Protein AF-A0A6H5JH83-F1 (afdb_monomer)

Radius of gyration: 23.16 Å; Cα contacts (8 Å, |Δi|>4): 133; chains: 1; bounding box: 78×38×64 Å

Solvent-accessible surface area (backbone atoms only — not comparable to full-atom values): 12334 Å² total; per-residue (Å²): 142,83,82,82,77,81,80,76,93,77,78,68,85,81,83,78,81,47,64,63,88,90,46,74,54,81,89,66,63,64,46,74,56,97,86,42,49,48,35,76,82,73,49,46,64,66,37,50,52,59,46,50,52,56,44,50,53,53,49,56,72,46,39,68,66,37,57,38,81,90,55,58,63,67,61,44,46,48,45,42,62,70,62,47,44,51,67,70,48,60,66,39,66,77,56,75,70,60,68,67,62,54,50,52,54,47,48,52,54,50,49,53,53,28,42,52,71,70,48,62,92,82,55,57,68,67,58,58,26,61,78,67,73,50,82,55,66,64,59,59,24,52,54,48,38,51,54,49,51,54,52,49,73,72,48,60,77,88,38,66,72,38,47,63,67,71,53,82,83,82,88,69,73,93,70,90,73,75,83,52,69,68,55,61,60,57,55,64,77,47,75,79,80,76,75,131

Sequence (196 aa):
MEVGDRGDCSSGPVEHRWKWGIEEIAVVDQYTYLGVEIAKDCSWNAHMSKKAEKRKARAGKLHPILANRHLDTRIKLTVLKGVIVPPLEYAGEVWEGNKKVVKELEAAQMKAAKTILGCSKRTSNAAVRAELGIQSLRSGRDARKLTWQYRMCGMGEERLPRIVWEAKWANKKKGRQPTEWVKVVCEEEVPRKRFR

Structure (mmCIF, N/CA/C/O backbone):
data_AF-A0A6H5JH83-F1
#
_entry.id   AF-A0A6H5JH83-F1
#
loop_
_atom_site.group_PDB
_atom_site.id
_atom_site.type_symbol
_atom_site.label_atom_id
_atom_site.label_alt_id
_atom_site.label_comp_id
_atom_site.label_asym_id
_atom_site.label_entity_id
_atom_site.label_seq_id
_atom_site.pdbx_PDB_ins_code
_atom_site.Cartn_x
_atom_site.Cartn_y
_atom_site.Cartn_z
_atom_site.occupancy
_atom_site.B_iso_or_equiv
_atom_site.auth_seq_id
_atom_site.auth_comp_id
_atom_site.auth_asym_id
_atom_site.auth_atom_id
_atom_site.pdbx_PDB_model_num
ATOM 1 N N . MET A 1 1 ? 53.754 12.356 -42.388 1.00 40.44 1 MET A N 1
ATOM 2 C CA . MET A 1 1 ? 53.619 13.479 -41.444 1.00 40.44 1 MET A CA 1
ATOM 3 C C . MET A 1 1 ? 52.372 14.219 -41.864 1.00 40.44 1 MET A C 1
ATOM 5 O O . MET A 1 1 ? 52.412 14.841 -42.906 1.00 40.44 1 MET A O 1
ATOM 9 N N . GLU A 1 2 ? 51.270 14.030 -41.149 1.00 29.38 2 GLU A N 1
ATOM 10 C CA . GLU A 1 2 ? 50.263 15.062 -40.893 1.00 29.38 2 GLU A CA 1
ATOM 11 C C . GLU A 1 2 ? 49.276 14.496 -39.875 1.00 29.38 2 GLU A C 1
ATOM 13 O O . GLU A 1 2 ? 48.958 13.307 -39.861 1.00 29.38 2 GLU A O 1
ATOM 18 N N . VAL A 1 3 ? 48.982 15.339 -38.900 1.00 35.66 3 VAL A N 1
ATOM 19 C CA . VAL A 1 3 ? 48.521 14.996 -37.562 1.00 35.66 3 VAL A CA 1
ATOM 20 C C . VAL A 1 3 ? 47.002 14.878 -37.594 1.00 35.66 3 VAL A C 1
ATOM 22 O O . VAL A 1 3 ? 46.315 15.846 -37.898 1.00 35.66 3 VAL A O 1
ATOM 25 N N . GLY A 1 4 ? 46.488 13.683 -37.292 1.00 35.78 4 GLY A N 1
ATOM 26 C CA . GLY A 1 4 ? 45.060 13.444 -37.102 1.00 35.78 4 GLY A CA 1
ATOM 27 C C . GLY A 1 4 ? 44.571 14.171 -35.854 1.00 35.78 4 GLY A C 1
ATOM 28 O O . GLY A 1 4 ? 45.024 13.890 -34.742 1.00 35.78 4 GLY A O 1
ATOM 29 N N . ASP A 1 5 ? 43.684 15.130 -36.078 1.00 33.94 5 ASP A N 1
ATOM 30 C CA . ASP A 1 5 ? 43.129 16.022 -35.074 1.00 33.94 5 ASP A CA 1
ATOM 31 C C . ASP A 1 5 ? 42.356 15.230 -34.006 1.00 33.94 5 ASP A C 1
ATOM 33 O O . ASP A 1 5 ? 41.509 14.381 -34.306 1.00 33.94 5 ASP A O 1
ATOM 37 N N . ARG A 1 6 ? 42.688 15.470 -32.733 1.00 38.88 6 ARG A N 1
ATOM 38 C CA . ARG A 1 6 ? 42.018 14.845 -31.588 1.00 38.88 6 ARG A CA 1
ATOM 39 C C . ARG A 1 6 ? 40.686 15.556 -31.389 1.00 38.88 6 ARG A C 1
ATOM 41 O O . ARG A 1 6 ? 40.631 16.578 -30.716 1.00 38.88 6 ARG A O 1
ATOM 48 N N . GLY A 1 7 ? 39.635 14.990 -31.981 1.00 38.19 7 GLY A N 1
ATOM 49 C CA . GLY A 1 7 ? 38.255 15.431 -31.807 1.00 38.19 7 GLY A CA 1
ATOM 50 C C . GLY A 1 7 ? 37.883 15.560 -30.329 1.00 38.19 7 GLY A C 1
ATOM 51 O O . GLY A 1 7 ? 37.893 14.587 -29.576 1.00 38.19 7 GLY A O 1
ATOM 52 N N . ASP A 1 8 ? 37.591 16.797 -29.953 1.00 33.06 8 ASP A N 1
ATOM 53 C CA . ASP A 1 8 ? 37.198 17.273 -28.638 1.00 33.06 8 ASP A CA 1
ATOM 54 C C . ASP A 1 8 ? 35.888 16.610 -28.159 1.00 33.06 8 ASP A C 1
ATOM 56 O O . ASP A 1 8 ? 34.867 16.612 -28.851 1.00 33.06 8 ASP A O 1
ATOM 60 N N . CYS A 1 9 ? 35.905 16.017 -26.963 1.00 37.72 9 CYS A N 1
ATOM 61 C CA . CYS A 1 9 ? 34.742 15.384 -26.334 1.00 37.72 9 CYS A CA 1
ATOM 62 C C . CYS A 1 9 ? 33.868 16.442 -25.643 1.00 37.72 9 CYS A C 1
ATOM 64 O O . CYS A 1 9 ? 33.715 16.433 -24.423 1.00 37.72 9 CYS A O 1
ATOM 66 N N . SER A 1 10 ? 33.288 17.350 -26.421 1.00 44.12 10 SER A N 1
ATOM 67 C CA . SER A 1 10 ? 32.369 18.394 -25.954 1.00 44.12 10 SER A CA 1
ATOM 68 C C . SER A 1 10 ? 30.967 18.232 -26.565 1.00 44.12 10 SER A C 1
ATOM 70 O O . SER A 1 10 ? 30.294 19.201 -26.907 1.00 44.12 10 SER A O 1
ATOM 72 N N . SER A 1 11 ? 30.474 16.991 -26.687 1.00 43.78 11 SER A N 1
ATOM 73 C CA . SER A 1 11 ? 29.078 16.746 -27.076 1.00 43.78 11 SER A CA 1
ATOM 74 C C . SER A 1 11 ? 28.143 16.928 -25.873 1.00 43.78 11 SER A C 1
ATOM 76 O O . SER A 1 11 ? 28.260 16.249 -24.853 1.00 43.78 11 SER A O 1
ATOM 78 N N . GLY A 1 12 ? 27.207 17.878 -25.988 1.00 50.16 12 GLY A N 1
ATOM 79 C CA . GLY A 1 12 ? 26.073 18.029 -25.070 1.00 50.16 12 GLY A CA 1
ATOM 80 C C . GLY A 1 12 ? 25.213 16.754 -24.986 1.00 50.16 12 GLY A C 1
ATOM 81 O O . GLY A 1 12 ? 25.460 15.794 -25.720 1.00 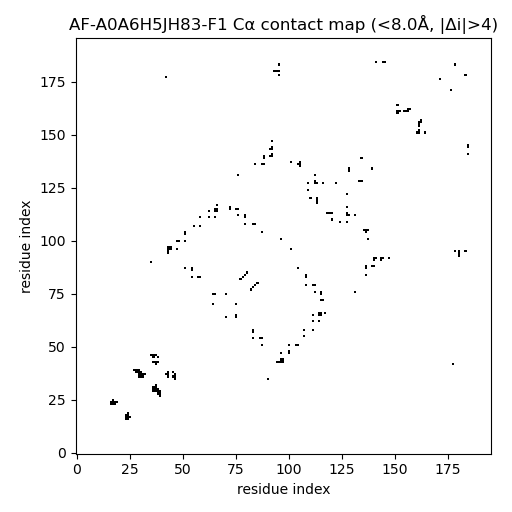50.16 12 GLY A O 1
ATOM 82 N N . PRO A 1 13 ? 24.207 16.697 -24.088 1.00 49.91 13 PRO A N 1
ATOM 83 C CA . PRO A 1 13 ? 23.390 15.499 -23.923 1.00 49.91 13 PRO A CA 1
ATOM 84 C C . PRO A 1 13 ? 22.775 15.104 -25.267 1.00 49.91 13 PRO A C 1
ATOM 86 O O . PRO A 1 13 ? 22.068 15.895 -25.885 1.00 49.91 13 PRO A O 1
ATOM 89 N N . VAL A 1 14 ? 23.078 13.889 -25.725 1.00 55.00 14 VAL A N 1
ATOM 90 C CA . VAL A 1 14 ? 22.591 13.363 -27.001 1.00 55.00 14 VAL A CA 1
ATOM 91 C C . VAL A 1 14 ? 21.060 13.343 -26.963 1.00 55.00 14 VAL A C 1
ATOM 93 O O . VAL A 1 14 ? 20.457 12.569 -26.216 1.00 55.00 14 VAL A O 1
ATOM 96 N N . GLU A 1 15 ? 20.419 14.218 -27.740 1.00 57.50 15 GLU A N 1
ATOM 97 C CA . GLU A 1 15 ? 18.966 14.222 -27.913 1.00 57.50 15 GLU A CA 1
ATOM 98 C C . GLU A 1 15 ? 18.559 13.009 -28.756 1.00 57.50 15 GLU A C 1
ATOM 100 O O . GLU A 1 15 ? 18.479 13.045 -29.985 1.00 57.50 15 GLU A O 1
ATOM 105 N N . HIS A 1 16 ? 18.330 11.882 -28.087 1.00 66.44 16 HIS A N 1
ATOM 106 C CA . HIS A 1 16 ? 17.770 10.700 -28.726 1.00 66.44 16 HIS A CA 1
ATOM 107 C C . HIS A 1 16 ? 16.288 10.945 -29.034 1.00 66.44 16 HIS A C 1
ATOM 109 O O . HIS A 1 16 ? 15.443 10.943 -28.137 1.00 66.44 16 HIS A O 1
ATOM 115 N N . ARG A 1 17 ? 15.976 11.154 -30.317 1.00 75.56 17 ARG A N 1
ATOM 116 C CA . ARG A 1 17 ? 14.599 11.197 -30.822 1.00 75.56 17 ARG A CA 1
ATOM 117 C C . ARG A 1 17 ? 14.065 9.775 -30.956 1.00 75.56 17 ARG A C 1
ATOM 119 O O . ARG A 1 17 ? 14.523 9.013 -31.806 1.00 75.56 17 ARG A O 1
ATOM 126 N N . TRP A 1 18 ? 13.111 9.422 -30.105 1.00 82.31 18 TRP A N 1
ATOM 127 C CA . TRP A 1 18 ? 12.433 8.129 -30.144 1.00 82.31 18 TRP A CA 1
ATOM 128 C C . TRP A 1 18 ? 11.308 8.175 -31.176 1.00 82.31 18 TRP A C 1
ATOM 130 O O . TRP A 1 18 ? 10.520 9.118 -31.182 1.00 82.31 18 TRP A O 1
ATOM 140 N N . LYS A 1 19 ? 11.220 7.164 -32.043 1.00 86.38 19 LYS A N 1
ATOM 141 C CA . LYS A 1 19 ? 10.149 7.040 -33.040 1.00 86.38 19 LYS A CA 1
ATOM 142 C C . LYS A 1 19 ? 9.421 5.715 -32.874 1.00 86.38 19 LYS A C 1
ATOM 144 O O . LYS A 1 19 ? 10.060 4.686 -32.660 1.00 86.38 19 LYS A O 1
ATOM 149 N N . TRP A 1 20 ? 8.098 5.742 -32.994 1.00 81.81 20 TRP A N 1
ATOM 150 C CA . TRP A 1 20 ? 7.267 4.550 -33.137 1.00 81.81 20 TRP A CA 1
ATOM 151 C C . TRP A 1 20 ? 6.697 4.537 -34.555 1.00 81.81 20 TRP A C 1
ATOM 153 O O . TRP A 1 20 ? 5.720 5.218 -34.863 1.00 81.81 20 TRP A O 1
ATOM 163 N N . GLY A 1 21 ? 7.364 3.812 -35.454 1.00 86.50 21 GLY A N 1
ATOM 164 C CA . GLY A 1 21 ? 7.083 3.905 -36.885 1.00 86.50 21 GLY A CA 1
ATOM 165 C C . GLY A 1 21 ? 7.441 5.291 -37.426 1.00 86.50 21 GLY A C 1
ATOM 166 O O . GLY A 1 21 ? 8.616 5.655 -37.467 1.00 86.50 21 GLY A O 1
ATOM 167 N N . ILE A 1 22 ? 6.427 6.050 -37.845 1.00 85.69 22 ILE A N 1
ATOM 168 C CA . ILE A 1 22 ? 6.579 7.386 -38.450 1.00 85.69 22 ILE A CA 1
ATOM 169 C C . ILE A 1 22 ? 6.435 8.498 -37.395 1.00 85.69 22 ILE A C 1
ATOM 171 O O . ILE A 1 22 ? 6.955 9.59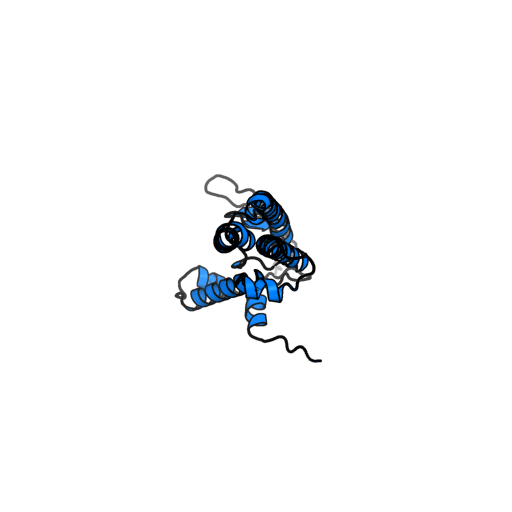7 -37.581 1.00 85.69 22 ILE A O 1
ATOM 175 N N . GLU A 1 23 ? 5.775 8.213 -36.271 1.00 84.19 23 GLU A N 1
ATOM 176 C CA . GLU A 1 23 ? 5.476 9.203 -35.237 1.00 84.19 23 GLU A CA 1
ATOM 177 C C . GLU A 1 23 ? 6.619 9.348 -34.227 1.00 84.19 23 GLU A C 1
ATOM 179 O O . GLU A 1 23 ? 7.259 8.370 -33.826 1.00 84.19 23 GLU A O 1
ATOM 184 N N . GLU A 1 24 ? 6.864 10.583 -33.791 1.00 85.19 24 GLU A N 1
ATOM 185 C CA . GLU A 1 24 ? 7.839 10.883 -32.744 1.00 85.19 24 GLU A CA 1
ATOM 186 C C . GLU A 1 24 ? 7.212 10.705 -31.357 1.00 85.19 24 GLU A C 1
ATOM 188 O O . GLU A 1 24 ? 6.136 11.223 -31.059 1.00 85.19 24 GLU A O 1
ATOM 193 N N . ILE A 1 25 ? 7.905 9.970 -30.487 1.00 87.81 25 ILE A N 1
ATOM 194 C CA . ILE A 1 25 ? 7.471 9.723 -29.114 1.00 87.81 25 ILE A CA 1
ATOM 195 C C . ILE A 1 25 ? 7.971 10.869 -28.239 1.00 87.81 25 ILE A C 1
ATOM 197 O O . ILE A 1 25 ? 9.177 11.065 -28.070 1.00 87.81 25 ILE A O 1
ATOM 201 N N . ALA A 1 26 ? 7.035 11.598 -27.635 1.00 84.56 26 ALA A N 1
ATOM 202 C CA . ALA A 1 26 ? 7.358 12.676 -26.714 1.00 84.56 26 ALA A CA 1
ATOM 203 C C . ALA A 1 26 ? 8.071 12.149 -25.457 1.00 84.56 26 ALA A C 1
ATOM 205 O O . ALA A 1 26 ? 7.581 11.253 -24.763 1.00 84.56 26 ALA A O 1
ATOM 206 N N . VAL A 1 27 ? 9.214 12.754 -25.126 1.00 84.06 27 VAL A N 1
ATOM 207 C CA . VAL A 1 27 ? 9.913 12.511 -23.859 1.00 84.06 27 VAL A CA 1
ATOM 208 C C . VAL A 1 27 ? 9.237 13.343 -22.774 1.00 84.06 27 VAL A C 1
ATOM 210 O O . VAL A 1 27 ? 9.347 14.566 -22.757 1.00 84.06 27 VAL A O 1
ATOM 213 N N . VAL A 1 28 ? 8.533 12.674 -21.864 1.00 87.50 28 VAL A N 1
ATOM 214 C CA . VAL A 1 28 ? 7.836 13.312 -20.739 1.00 87.50 28 VAL A CA 1
ATOM 215 C C . VAL A 1 28 ? 8.614 13.147 -19.436 1.00 87.50 28 VAL A C 1
ATOM 217 O O . VAL A 1 28 ? 9.255 12.124 -19.202 1.00 87.50 28 VAL A O 1
ATOM 220 N N . ASP A 1 29 ? 8.524 14.137 -18.547 1.00 85.31 29 ASP A N 1
ATOM 221 C CA . ASP A 1 29 ? 9.189 14.068 -17.238 1.00 85.31 29 ASP A CA 1
ATOM 222 C C . ASP A 1 29 ? 8.479 13.126 -16.251 1.00 85.31 29 ASP A C 1
ATOM 224 O O . ASP A 1 29 ? 9.102 12.622 -15.312 1.00 85.31 29 ASP A O 1
ATOM 228 N N . GLN A 1 30 ? 7.179 12.886 -16.447 1.00 86.19 30 GLN A N 1
ATOM 229 C CA . GLN A 1 30 ? 6.368 11.972 -15.643 1.00 86.19 30 GLN A CA 1
ATOM 230 C C . GLN A 1 30 ? 5.439 11.157 -16.539 1.00 86.19 30 GLN A C 1
ATOM 232 O O . GLN A 1 30 ? 4.712 11.710 -17.363 1.00 86.19 30 GLN A O 1
ATOM 237 N N . TYR A 1 31 ? 5.418 9.844 -16.329 1.00 88.44 31 TYR A N 1
ATOM 238 C CA . TYR A 1 31 ? 4.578 8.917 -17.078 1.00 88.44 31 TYR A CA 1
ATOM 239 C C . TYR A 1 31 ? 3.843 7.962 -16.138 1.00 88.44 31 TYR A C 1
ATOM 241 O O . TYR A 1 31 ? 4.406 7.478 -15.156 1.00 88.44 31 TYR A O 1
ATOM 249 N N . THR A 1 32 ? 2.569 7.679 -16.425 1.00 89.62 32 THR A N 1
ATOM 250 C CA . THR A 1 32 ? 1.786 6.702 -15.656 1.00 89.62 32 THR A CA 1
ATOM 251 C C . THR A 1 32 ? 1.748 5.372 -16.395 1.00 89.62 32 THR A C 1
ATOM 253 O O . THR A 1 32 ? 1.017 5.228 -17.369 1.00 89.62 32 THR A O 1
ATOM 256 N N . TYR A 1 33 ? 2.471 4.378 -15.885 1.00 88.62 33 TYR A N 1
ATOM 257 C CA . TYR A 1 33 ? 2.477 3.016 -16.407 1.00 88.62 33 TYR A CA 1
ATOM 258 C C . TYR A 1 33 ? 1.756 2.065 -15.452 1.00 88.62 33 TYR A C 1
ATOM 260 O O . TYR A 1 33 ? 2.155 1.928 -14.298 1.00 88.62 33 TYR A O 1
ATOM 268 N N . LEU A 1 34 ? 0.674 1.418 -15.902 1.00 88.38 34 LEU A N 1
ATOM 269 C CA . LEU A 1 34 ? -0.135 0.496 -15.081 1.00 88.38 34 LEU A CA 1
ATOM 270 C C . LEU A 1 34 ? -0.543 1.104 -13.723 1.00 88.38 34 LEU A C 1
ATOM 272 O O . LEU A 1 34 ? -0.561 0.456 -12.676 1.00 88.38 34 LEU A O 1
ATOM 276 N N . GLY A 1 35 ? -0.825 2.408 -13.711 1.00 84.81 35 GLY A N 1
ATOM 277 C CA . GLY A 1 35 ? -1.153 3.148 -12.496 1.00 84.81 35 GLY A CA 1
ATOM 278 C C . GLY A 1 35 ? 0.029 3.399 -11.550 1.00 84.81 35 GLY A C 1
ATOM 279 O O . GLY A 1 35 ? -0.212 3.903 -10.453 1.00 84.81 35 GLY A O 1
ATOM 280 N N . VAL A 1 36 ? 1.263 3.075 -11.930 1.00 86.12 36 VAL A N 1
ATOM 281 C CA . VAL A 1 36 ? 2.504 3.502 -11.272 1.00 86.12 36 VAL A CA 1
ATOM 282 C C . VAL A 1 36 ? 3.030 4.750 -11.967 1.00 86.12 36 VAL A C 1
ATOM 284 O O . VAL A 1 36 ? 3.026 4.824 -13.187 1.00 86.12 36 VAL A O 1
ATOM 287 N N . GLU A 1 37 ? 3.437 5.754 -11.197 1.00 87.25 37 GLU A N 1
ATOM 288 C CA . GLU A 1 37 ? 3.965 7.000 -11.756 1.00 87.25 37 GLU A CA 1
ATOM 289 C C . GLU A 1 37 ? 5.480 6.923 -11.733 1.00 87.25 37 GLU A C 1
ATOM 291 O O . GLU A 1 37 ? 6.084 6.764 -10.672 1.00 87.25 37 GLU A O 1
ATOM 296 N N . ILE A 1 38 ? 6.064 6.986 -12.919 1.00 85.38 38 ILE A N 1
ATOM 297 C CA . ILE A 1 38 ? 7.495 6.917 -13.146 1.00 85.38 38 ILE A CA 1
ATOM 298 C C . ILE A 1 38 ? 7.936 8.331 -13.494 1.00 85.38 38 ILE A C 1
ATOM 300 O O . ILE A 1 38 ? 7.458 8.918 -14.464 1.00 85.38 38 ILE A O 1
ATOM 304 N N . ALA A 1 39 ? 8.812 8.884 -12.666 1.00 85.06 39 ALA A N 1
ATOM 305 C CA . ALA A 1 39 ? 9.413 10.189 -12.885 1.00 85.06 39 ALA A CA 1
ATOM 306 C C . ALA A 1 39 ? 10.816 10.032 -13.490 1.00 85.06 39 ALA A C 1
ATOM 308 O O . ALA A 1 39 ? 11.510 9.049 -13.225 1.00 85.06 39 ALA A O 1
ATOM 309 N N . LYS A 1 40 ? 11.255 11.021 -14.273 1.00 81.94 40 LYS A N 1
ATOM 310 C CA . LYS A 1 40 ? 12.578 11.069 -14.927 1.00 81.94 40 LYS A CA 1
ATOM 311 C C . LYS A 1 40 ? 13.763 11.025 -13.955 1.00 81.94 40 LYS A C 1
ATOM 313 O O . LYS A 1 40 ? 14.873 10.633 -14.318 1.00 81.94 40 LYS A O 1
ATOM 318 N N . ASP A 1 41 ? 13.553 11.446 -12.713 1.00 76.81 41 ASP A N 1
ATOM 319 C CA . ASP A 1 41 ? 14.533 11.377 -11.628 1.00 76.81 41 ASP A CA 1
ATOM 320 C C . ASP A 1 41 ? 14.525 10.024 -10.889 1.00 76.81 41 ASP A C 1
ATOM 322 O O . ASP A 1 41 ? 15.292 9.844 -9.942 1.00 76.81 41 ASP A O 1
ATOM 326 N N . CYS A 1 42 ? 13.684 9.075 -11.320 1.00 74.06 42 CYS A N 1
ATOM 327 C CA . CYS A 1 42 ? 13.428 7.791 -10.663 1.00 74.06 42 CYS A CA 1
ATOM 328 C C . CYS A 1 42 ? 13.011 7.938 -9.186 1.00 74.06 42 CYS A C 1
ATOM 330 O O . CYS A 1 42 ? 13.208 7.028 -8.377 1.00 74.06 42 CYS A O 1
ATOM 332 N N . SER A 1 43 ? 12.439 9.088 -8.813 1.00 77.94 43 SER A N 1
ATOM 333 C CA . SER A 1 43 ? 11.954 9.350 -7.462 1.00 77.94 43 SER A CA 1
ATOM 334 C C . SER A 1 43 ? 10.543 8.810 -7.273 1.00 77.94 43 SER A C 1
ATOM 336 O O . SER A 1 43 ? 9.609 9.147 -7.999 1.00 77.94 43 SER A O 1
ATOM 338 N N . TRP A 1 44 ? 10.347 8.026 -6.215 1.00 80.31 44 TRP A N 1
ATOM 339 C CA . TRP A 1 44 ? 9.032 7.487 -5.864 1.00 80.31 44 TRP A CA 1
ATOM 340 C C . TRP A 1 44 ? 8.151 8.474 -5.084 1.00 80.31 44 TRP A C 1
ATOM 342 O O . TRP A 1 44 ? 6.986 8.182 -4.820 1.00 80.31 44 TRP A O 1
ATOM 352 N N . ASN A 1 45 ? 8.663 9.651 -4.707 1.00 79.00 45 ASN A N 1
ATOM 353 C CA . ASN A 1 45 ? 7.957 10.579 -3.815 1.00 79.00 45 ASN A CA 1
ATOM 354 C C . ASN A 1 45 ? 6.641 11.104 -4.411 1.00 79.00 45 ASN A C 1
ATOM 356 O O . ASN A 1 45 ? 5.632 11.155 -3.699 1.00 79.00 45 ASN A O 1
ATOM 360 N N . ALA A 1 46 ? 6.644 11.464 -5.699 1.00 78.88 46 ALA A N 1
ATOM 361 C CA . ALA A 1 46 ? 5.463 11.969 -6.402 1.00 78.88 46 ALA A CA 1
ATOM 362 C C . ALA A 1 46 ? 4.377 10.885 -6.474 1.00 78.88 46 ALA A C 1
ATOM 364 O O . ALA A 1 46 ? 3.262 11.081 -5.979 1.00 78.88 46 ALA A O 1
ATOM 365 N N . HIS A 1 47 ? 4.765 9.696 -6.950 1.00 83.31 47 HIS A N 1
ATOM 366 C CA . HIS A 1 47 ? 3.899 8.524 -7.009 1.00 83.31 47 HIS A CA 1
ATOM 367 C C . HIS A 1 47 ? 3.261 8.215 -5.652 1.00 83.31 47 HIS A C 1
ATOM 369 O O . HIS A 1 47 ? 2.044 8.061 -5.522 1.00 83.31 47 HIS A O 1
ATOM 375 N N . MET A 1 48 ? 4.093 8.139 -4.616 1.00 81.25 48 MET A N 1
ATOM 376 C CA . MET A 1 48 ? 3.667 7.764 -3.279 1.00 81.25 48 MET A CA 1
ATOM 377 C C . MET A 1 48 ? 2.714 8.774 -2.656 1.00 81.25 48 MET A C 1
ATOM 379 O O . MET A 1 48 ? 1.729 8.359 -2.049 1.00 81.25 48 MET A O 1
ATOM 383 N N . SER A 1 49 ? 2.985 10.071 -2.803 1.00 80.94 49 SER A N 1
ATOM 384 C CA . SER A 1 49 ? 2.142 11.130 -2.237 1.00 80.94 49 SER A CA 1
ATOM 385 C C . SER A 1 49 ? 0.749 11.090 -2.863 1.00 80.94 49 SER A C 1
ATOM 387 O O . SER A 1 49 ? -0.247 10.913 -2.159 1.00 80.94 49 SER A O 1
ATOM 389 N N . LYS A 1 50 ? 0.684 11.088 -4.200 1.00 82.75 50 LYS A N 1
ATOM 390 C CA . LYS A 1 50 ? -0.582 11.049 -4.941 1.00 82.75 50 LYS A CA 1
ATOM 391 C C . LYS A 1 50 ? -1.367 9.764 -4.688 1.00 82.75 50 LYS A C 1
ATOM 393 O O . LYS A 1 50 ? -2.596 9.774 -4.575 1.00 82.75 50 LYS A O 1
ATOM 398 N N . LYS A 1 51 ? -0.680 8.623 -4.562 1.00 81.88 51 LYS A N 1
ATOM 399 C CA . LYS A 1 51 ? -1.331 7.365 -4.180 1.00 81.88 51 LYS A CA 1
ATOM 400 C C . LYS A 1 51 ? -1.822 7.395 -2.742 1.00 81.88 51 LYS A C 1
ATOM 402 O O . LYS A 1 51 ? -2.955 6.978 -2.507 1.00 81.88 51 LYS A O 1
ATOM 407 N N . ALA A 1 52 ? -1.015 7.864 -1.793 1.00 82.44 52 ALA A N 1
ATOM 408 C CA . ALA A 1 52 ? -1.387 7.929 -0.384 1.00 82.44 52 ALA A CA 1
ATOM 409 C C . ALA A 1 52 ? -2.657 8.762 -0.181 1.00 82.44 52 ALA A C 1
ATOM 411 O O . ALA A 1 52 ? -3.551 8.320 0.535 1.00 82.44 52 ALA A O 1
ATOM 412 N N . GLU A 1 53 ? -2.789 9.898 -0.863 1.00 84.56 53 GLU A N 1
ATOM 413 C CA . GLU A 1 53 ? -3.997 10.730 -0.828 1.00 84.56 53 GLU A CA 1
ATOM 414 C C . GLU A 1 53 ? -5.228 9.988 -1.352 1.00 84.56 53 GLU A C 1
ATOM 416 O O . GLU A 1 53 ? -6.222 9.854 -0.633 1.00 84.56 53 GLU A O 1
ATOM 421 N N . LYS A 1 54 ? -5.147 9.409 -2.558 1.00 85.44 54 LYS A N 1
ATOM 422 C CA . LYS A 1 54 ? -6.252 8.630 -3.148 1.00 85.44 54 LYS A CA 1
ATOM 423 C C . LYS A 1 54 ? -6.673 7.462 -2.251 1.00 85.44 54 LYS A C 1
ATOM 425 O O . LYS A 1 54 ? -7.863 7.196 -2.071 1.00 85.44 54 LYS A O 1
ATOM 430 N N . ARG A 1 55 ? -5.699 6.766 -1.660 1.00 84.75 55 ARG A N 1
ATOM 431 C CA . ARG A 1 55 ? -5.927 5.627 -0.759 1.00 84.75 55 ARG A CA 1
ATOM 432 C C . ARG A 1 55 ? -6.556 6.070 0.565 1.00 84.75 55 ARG A C 1
ATOM 434 O O . ARG A 1 55 ? -7.514 5.442 1.010 1.00 84.75 55 ARG A O 1
ATOM 441 N N . LYS A 1 56 ? -6.080 7.169 1.164 1.00 80.31 56 LYS A N 1
ATOM 442 C CA . LYS A 1 56 ? -6.670 7.764 2.376 1.00 80.31 56 LYS A CA 1
ATOM 443 C C . LYS A 1 56 ? -8.107 8.216 2.130 1.00 80.31 56 LYS A C 1
ATOM 445 O O . LYS A 1 56 ? -8.969 7.926 2.954 1.00 80.31 56 LYS A O 1
ATOM 450 N N . ALA A 1 57 ? -8.384 8.849 0.989 1.00 86.19 57 ALA A N 1
ATOM 451 C CA . ALA A 1 57 ? -9.738 9.241 0.607 1.00 86.19 57 ALA A CA 1
A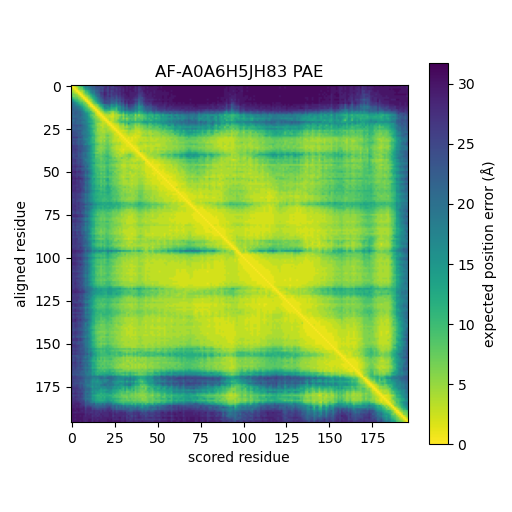TOM 452 C C . ALA A 1 57 ? -10.668 8.019 0.505 1.00 86.19 57 ALA A C 1
ATOM 454 O O . ALA A 1 57 ? -11.769 8.029 1.054 1.00 86.19 57 ALA A O 1
ATOM 455 N N . ARG A 1 58 ? -10.204 6.924 -0.116 1.00 85.25 58 ARG A N 1
ATOM 456 C CA . ARG A 1 58 ? -10.958 5.660 -0.182 1.00 85.25 58 ARG A CA 1
ATOM 457 C C . ARG A 1 58 ? -11.211 5.057 1.203 1.00 85.25 58 ARG A C 1
ATOM 459 O O . ARG A 1 58 ? -12.333 4.647 1.482 1.00 85.25 58 ARG A O 1
ATOM 466 N N . ALA A 1 59 ? -10.204 5.038 2.077 1.00 83.31 59 ALA A N 1
ATOM 467 C CA . ALA A 1 59 ? -10.362 4.570 3.455 1.00 83.31 59 ALA A CA 1
ATOM 468 C C . ALA A 1 59 ? -11.354 5.441 4.249 1.00 83.31 59 ALA A C 1
ATOM 470 O O . ALA A 1 59 ? -12.147 4.916 5.026 1.00 83.31 59 ALA A O 1
ATOM 471 N N . GLY A 1 60 ? -11.358 6.758 4.012 1.00 84.56 60 GLY A N 1
ATOM 472 C CA . GLY A 1 60 ? -12.328 7.691 4.585 1.00 84.56 60 GLY A CA 1
ATOM 473 C C . GLY A 1 60 ? -13.766 7.386 4.162 1.00 84.56 60 GLY A C 1
ATOM 474 O O . GLY A 1 60 ? -14.644 7.326 5.016 1.00 84.56 60 GLY A O 1
ATOM 475 N N . LYS A 1 61 ? -14.002 7.095 2.876 1.00 88.75 61 LYS A N 1
ATOM 476 C CA . LYS A 1 61 ? -15.333 6.706 2.367 1.00 88.75 61 LYS A CA 1
ATOM 477 C C . LYS A 1 61 ? -15.871 5.420 2.999 1.00 88.75 61 LYS A C 1
ATOM 479 O O . LYS A 1 61 ? -17.076 5.275 3.148 1.00 88.75 61 LYS A O 1
ATOM 484 N N . LEU A 1 62 ? -14.988 4.499 3.384 1.00 89.25 62 LEU A N 1
ATOM 485 C CA . LEU A 1 62 ? -15.360 3.235 4.030 1.00 89.25 62 LEU A CA 1
ATOM 486 C C . LEU A 1 62 ? -15.507 3.353 5.553 1.00 89.25 62 LEU A C 1
ATOM 488 O O . LEU A 1 62 ? -15.958 2.409 6.199 1.00 89.25 62 LEU A O 1
ATOM 492 N N . HIS A 1 63 ? -15.175 4.507 6.137 1.00 88.94 63 HIS A N 1
ATOM 493 C CA . HIS A 1 63 ? -15.276 4.731 7.576 1.00 88.94 63 HIS A CA 1
ATOM 494 C C . HIS A 1 63 ? -16.673 4.449 8.163 1.00 88.94 63 HIS A C 1
ATOM 496 O O . HIS A 1 63 ? -16.719 3.803 9.208 1.00 88.94 63 HIS A O 1
ATOM 502 N N . PRO A 1 64 ? -17.804 4.849 7.537 1.00 90.69 64 PRO A N 1
ATOM 503 C CA . PRO A 1 64 ? -19.136 4.577 8.086 1.00 90.69 64 PRO A CA 1
ATOM 504 C C . PRO A 1 64 ? -19.422 3.081 8.255 1.00 90.69 64 PRO A C 1
ATOM 506 O O . PRO A 1 64 ? -20.013 2.673 9.248 1.00 90.69 64 PRO A O 1
ATOM 509 N N . ILE A 1 65 ? -18.937 2.254 7.324 1.00 91.12 65 ILE A N 1
ATOM 510 C CA . ILE A 1 65 ? -19.091 0.794 7.372 1.00 91.12 65 ILE A CA 1
ATOM 511 C C . ILE A 1 65 ? -18.241 0.216 8.507 1.00 91.12 65 ILE A C 1
ATOM 513 O O . ILE A 1 65 ? -18.717 -0.593 9.299 1.00 91.12 65 ILE A O 1
ATOM 517 N N . LEU A 1 66 ? -16.988 0.661 8.629 1.00 90.81 66 LEU A N 1
ATOM 518 C CA . LEU A 1 66 ? -16.089 0.182 9.682 1.00 90.81 66 LEU A CA 1
ATOM 519 C C . LEU A 1 66 ? -16.546 0.597 11.086 1.00 90.81 66 LEU A C 1
ATOM 521 O O . LEU A 1 66 ? -16.364 -0.162 12.034 1.00 90.81 66 LEU A O 1
ATOM 525 N N . ALA A 1 67 ? -17.128 1.790 11.213 1.00 91.44 67 ALA A N 1
ATOM 526 C CA . ALA A 1 67 ? -17.607 2.343 12.476 1.00 91.44 67 ALA A CA 1
ATOM 527 C C . ALA A 1 67 ? -18.989 1.811 12.893 1.00 91.44 67 ALA A C 1
ATOM 529 O O . ALA A 1 67 ? -19.401 2.017 14.035 1.00 91.44 67 ALA A O 1
ATOM 530 N N . ASN A 1 68 ? -19.710 1.132 11.997 1.00 92.81 68 ASN A N 1
ATOM 531 C CA . ASN A 1 68 ? -21.045 0.624 12.283 1.00 92.81 68 ASN A CA 1
ATOM 532 C C . ASN A 1 68 ? -20.995 -0.479 13.354 1.00 92.81 68 ASN A C 1
ATOM 534 O O . ASN A 1 68 ? -20.425 -1.544 13.129 1.00 92.81 68 ASN A O 1
ATOM 538 N N . ARG A 1 69 ? -21.611 -0.248 14.518 1.00 88.00 69 ARG A N 1
ATOM 539 C CA . ARG A 1 69 ? -21.627 -1.210 15.635 1.00 88.00 69 ARG A CA 1
ATOM 540 C C . ARG A 1 69 ? -22.489 -2.447 15.374 1.00 88.00 69 ARG A C 1
ATOM 542 O O . ARG A 1 69 ? -22.237 -3.471 15.989 1.00 88.00 69 ARG A O 1
ATOM 549 N N . HIS A 1 70 ? -23.444 -2.369 14.450 1.00 91.50 70 HIS A N 1
ATOM 550 C CA . HIS A 1 70 ? -24.326 -3.485 14.098 1.00 91.50 70 HIS A CA 1
ATOM 551 C C . HIS A 1 70 ? -23.656 -4.517 13.182 1.00 91.50 70 HIS A C 1
ATOM 553 O O . HIS A 1 70 ? -24.186 -5.606 12.995 1.00 91.50 70 HIS A O 1
ATOM 559 N N . LEU A 1 71 ? -22.501 -4.184 12.596 1.00 93.00 71 LEU A N 1
ATOM 560 C CA . LEU A 1 71 ? -21.746 -5.100 11.748 1.00 93.00 71 LEU A CA 1
ATOM 561 C C . LEU A 1 71 ? -20.732 -5.899 12.563 1.00 93.00 71 LEU A C 1
ATOM 563 O O . LEU A 1 71 ? -19.948 -5.327 13.331 1.00 93.00 71 LEU A O 1
ATOM 567 N N . ASP A 1 72 ? -20.699 -7.205 12.306 1.00 93.19 72 ASP A N 1
ATOM 568 C CA . ASP A 1 72 ? -19.729 -8.104 12.916 1.00 93.19 72 ASP A CA 1
ATOM 569 C C . ASP A 1 72 ? -18.285 -7.720 12.554 1.00 93.19 72 ASP A C 1
ATOM 571 O O . ASP A 1 72 ? -17.966 -7.264 11.446 1.00 93.19 72 ASP A O 1
ATOM 575 N N . THR A 1 73 ? -17.388 -7.937 13.511 1.00 92.00 73 THR A N 1
ATOM 576 C CA . THR A 1 73 ? -15.961 -7.637 13.387 1.00 92.00 73 THR A CA 1
ATOM 577 C C . THR A 1 73 ? -15.322 -8.416 12.241 1.00 92.00 73 THR A C 1
ATOM 579 O O . THR A 1 73 ? -14.459 -7.870 11.550 1.00 92.00 73 THR A O 1
ATOM 582 N N . ARG A 1 74 ? -15.766 -9.652 11.964 1.00 92.50 74 ARG A N 1
ATOM 583 C CA . ARG A 1 74 ? -15.207 -10.467 10.873 1.00 92.50 74 ARG A CA 1
ATOM 584 C C . ARG A 1 74 ? -15.521 -9.863 9.509 1.00 92.50 74 ARG A C 1
ATOM 586 O O . ARG A 1 74 ? -14.632 -9.778 8.668 1.00 92.50 74 ARG A O 1
ATOM 593 N N . ILE A 1 75 ? -16.741 -9.359 9.310 1.00 93.75 75 ILE A N 1
ATOM 594 C CA . ILE A 1 75 ? -17.142 -8.691 8.060 1.00 93.75 75 ILE A CA 1
ATOM 595 C C . ILE A 1 75 ? -16.280 -7.447 7.836 1.00 93.75 75 ILE A C 1
ATOM 597 O O . ILE A 1 75 ? -15.710 -7.253 6.761 1.00 93.75 75 ILE A O 1
ATOM 601 N N . LYS A 1 76 ? -16.117 -6.623 8.875 1.00 94.38 76 LYS A N 1
ATOM 602 C CA . LYS A 1 76 ? -15.262 -5.431 8.813 1.00 94.38 76 LYS A CA 1
ATOM 603 C C . LYS A 1 76 ? -13.804 -5.780 8.520 1.00 94.38 76 LYS A C 1
ATOM 605 O O . LYS A 1 76 ? -13.145 -5.072 7.758 1.00 94.38 76 LYS A O 1
ATOM 610 N N . LEU A 1 77 ? -13.302 -6.870 9.101 1.00 94.06 77 LEU A N 1
ATOM 611 C CA . LEU A 1 77 ? -11.952 -7.364 8.854 1.00 94.06 77 LEU A CA 1
ATOM 612 C C . LEU A 1 77 ? -11.773 -7.810 7.398 1.00 94.06 77 LEU A C 1
ATOM 614 O O . LEU A 1 77 ? -10.754 -7.484 6.789 1.00 94.06 77 LEU A O 1
ATOM 618 N N . THR A 1 78 ? -12.768 -8.482 6.817 1.00 94.12 78 THR A N 1
ATOM 619 C CA . THR A 1 78 ? -12.776 -8.843 5.392 1.00 94.12 78 THR A CA 1
ATOM 620 C C . THR A 1 78 ? -12.745 -7.600 4.509 1.00 94.12 78 THR A C 1
ATOM 622 O O . THR A 1 78 ? -11.948 -7.534 3.577 1.00 94.12 78 THR A O 1
ATOM 625 N N . VAL A 1 79 ? -13.522 -6.562 4.836 1.00 93.62 79 VAL A N 1
ATOM 626 C CA . VAL A 1 79 ? -13.478 -5.280 4.109 1.00 93.62 79 VAL A CA 1
ATOM 627 C C . VAL A 1 79 ? -12.103 -4.617 4.239 1.00 93.62 79 VAL A C 1
ATOM 629 O O . VAL A 1 79 ? -11.548 -4.136 3.249 1.00 93.62 79 VAL A O 1
ATOM 632 N N . LEU A 1 80 ? -11.506 -4.622 5.434 1.00 92.31 80 LEU A N 1
ATOM 633 C CA . LEU A 1 80 ? -10.163 -4.086 5.649 1.00 92.31 80 LEU A CA 1
ATOM 634 C C . LEU A 1 80 ? -9.131 -4.813 4.772 1.00 92.31 80 LEU A C 1
ATOM 636 O O . LEU A 1 80 ? -8.416 -4.160 4.010 1.00 92.31 80 LEU A O 1
ATOM 640 N N . LYS A 1 81 ? -9.083 -6.149 4.847 1.00 92.81 81 LYS A N 1
ATOM 641 C CA . LYS A 1 81 ? -8.117 -6.992 4.123 1.00 92.81 81 LYS A CA 1
ATOM 642 C C . LYS A 1 81 ? -8.357 -7.017 2.608 1.00 92.81 81 LYS A C 1
ATOM 644 O O . LYS A 1 81 ? -7.391 -7.048 1.859 1.00 92.81 81 LYS A O 1
ATOM 649 N N . GLY A 1 82 ? -9.610 -6.978 2.158 1.00 91.62 82 GLY A N 1
ATOM 650 C CA . GLY A 1 82 ? -9.979 -7.109 0.744 1.00 91.62 82 GLY A CA 1
ATOM 651 C C . GLY A 1 82 ? -10.118 -5.789 -0.016 1.00 91.62 82 GLY A C 1
ATOM 652 O O . GLY A 1 82 ? -9.944 -5.760 -1.229 1.00 91.62 82 GLY A O 1
ATOM 653 N N . VAL A 1 83 ? -10.411 -4.678 0.667 1.00 91.06 83 VAL A N 1
ATOM 654 C CA . VAL A 1 83 ? -10.744 -3.407 -0.005 1.00 91.06 83 VAL A CA 1
ATOM 655 C C . VAL A 1 83 ? -9.783 -2.281 0.352 1.00 91.06 83 VAL A C 1
ATOM 657 O O . VAL A 1 83 ? -9.457 -1.468 -0.511 1.00 91.06 83 VAL A O 1
ATOM 660 N N . ILE A 1 84 ? -9.325 -2.204 1.603 1.00 90.25 84 ILE A N 1
ATOM 661 C CA . ILE A 1 84 ? -8.492 -1.085 2.077 1.00 90.25 84 ILE A CA 1
ATOM 662 C C . ILE A 1 84 ? -7.005 -1.399 1.929 1.00 90.25 84 ILE A C 1
ATOM 664 O O . ILE A 1 84 ? -6.259 -0.575 1.399 1.00 90.25 84 ILE A O 1
ATOM 668 N N . VAL A 1 85 ? -6.576 -2.579 2.378 1.00 90.62 85 VAL A N 1
ATOM 669 C CA . VAL A 1 85 ? -5.171 -3.008 2.342 1.00 90.62 85 VAL A CA 1
ATOM 670 C C . VAL A 1 85 ? -4.630 -3.147 0.909 1.00 90.62 85 VAL A C 1
ATOM 672 O O . VAL A 1 85 ? -3.581 -2.561 0.642 1.00 90.62 85 VAL A O 1
ATOM 675 N N . PRO A 1 86 ? -5.316 -3.792 -0.058 1.00 89.94 86 PRO A N 1
ATOM 676 C CA . PRO A 1 86 ? -4.720 -4.041 -1.372 1.00 89.94 86 PRO A CA 1
ATOM 677 C C . PRO A 1 86 ? -4.375 -2.757 -2.136 1.00 89.94 86 PRO A C 1
ATOM 679 O O . PRO A 1 86 ? -3.263 -2.648 -2.658 1.00 89.94 86 PRO A O 1
ATOM 682 N N . PRO A 1 87 ? -5.236 -1.715 -2.142 1.00 87.56 87 PRO A N 1
ATOM 683 C CA . PRO A 1 87 ? -4.854 -0.432 -2.696 1.00 87.56 87 PRO A CA 1
ATOM 684 C C . PRO A 1 87 ? -3.631 0.154 -2.013 1.00 87.56 87 PRO A C 1
ATOM 686 O O . PRO A 1 87 ? -2.795 0.663 -2.746 1.00 87.56 87 PRO A O 1
ATOM 689 N N . LEU A 1 88 ? -3.513 0.093 -0.675 1.00 87.12 88 LEU A N 1
ATOM 690 C CA . LEU A 1 88 ? -2.381 0.637 0.095 1.00 87.12 88 LEU A CA 1
ATOM 691 C C . LEU A 1 88 ? -1.046 -0.026 -0.259 1.00 87.12 88 LEU A C 1
ATOM 693 O O . LEU A 1 88 ? -0.022 0.655 -0.296 1.00 87.12 88 LEU A O 1
ATOM 697 N N . GLU A 1 89 ? -1.075 -1.322 -0.548 1.00 85.62 89 GLU A N 1
ATOM 698 C CA . GLU A 1 89 ? 0.112 -2.131 -0.831 1.00 85.62 89 GLU A CA 1
ATOM 699 C C . GLU A 1 89 ? 0.490 -2.175 -2.313 1.00 85.62 89 GLU A C 1
ATOM 701 O O . GLU A 1 89 ? 1.607 -2.569 -2.641 1.00 85.62 89 GLU A O 1
ATOM 706 N N . TYR A 1 90 ? -0.408 -1.751 -3.209 1.00 87.00 90 TYR A N 1
ATOM 707 C CA . TYR A 1 90 ? -0.169 -1.801 -4.650 1.00 87.00 90 TYR A CA 1
ATOM 708 C C . TYR A 1 90 ? 1.172 -1.166 -5.051 1.00 87.00 90 TYR A C 1
ATOM 710 O O . TYR A 1 90 ? 1.537 -0.084 -4.564 1.00 87.00 90 TYR A O 1
ATOM 718 N N . ALA A 1 91 ? 1.866 -1.854 -5.963 1.00 82.38 91 ALA A N 1
ATOM 719 C CA . ALA A 1 91 ? 3.212 -1.559 -6.446 1.00 82.38 91 ALA A CA 1
ATOM 720 C C . ALA A 1 91 ? 4.316 -1.577 -5.375 1.00 82.38 91 ALA A C 1
ATOM 722 O O . ALA A 1 91 ? 5.442 -1.189 -5.666 1.00 82.38 91 ALA A O 1
ATOM 723 N N . GLY A 1 92 ? 4.032 -2.036 -4.151 1.00 83.44 92 GLY A N 1
ATOM 724 C CA . GLY A 1 92 ? 5.004 -2.071 -3.054 1.00 83.44 92 GLY A CA 1
ATOM 725 C C . GLY A 1 92 ? 6.197 -3.005 -3.276 1.00 83.44 92 GLY A C 1
ATOM 726 O O . GLY A 1 92 ? 7.163 -2.942 -2.523 1.00 83.44 92 GLY A O 1
ATOM 727 N N . GLU A 1 93 ? 6.137 -3.836 -4.315 1.00 84.38 93 GLU A N 1
ATOM 728 C CA . GLU A 1 93 ? 7.262 -4.608 -4.839 1.00 84.38 93 GLU A CA 1
ATOM 729 C C . GLU A 1 93 ? 8.277 -3.729 -5.568 1.00 84.38 93 GLU A C 1
ATOM 731 O O . GLU A 1 93 ? 9.454 -4.034 -5.532 1.00 84.38 93 GLU A O 1
ATOM 736 N N . VAL A 1 94 ? 7.851 -2.647 -6.221 1.00 83.75 94 VAL A N 1
ATOM 737 C CA . VAL A 1 94 ? 8.692 -1.869 -7.146 1.00 83.75 94 VAL A CA 1
ATOM 738 C C . VAL A 1 94 ? 9.323 -0.665 -6.454 1.00 83.75 94 VAL A C 1
ATOM 740 O O . VAL A 1 94 ? 10.503 -0.379 -6.648 1.00 83.75 94 VAL A O 1
ATOM 743 N N . TRP A 1 95 ? 8.546 0.053 -5.642 1.00 81.44 95 TRP A N 1
ATOM 744 C CA . TRP A 1 95 ? 9.012 1.276 -4.995 1.00 81.44 95 TRP A CA 1
ATOM 745 C C . TRP A 1 95 ? 9.590 1.005 -3.604 1.00 81.44 95 TRP A C 1
ATOM 747 O O . TRP A 1 95 ? 9.044 0.222 -2.825 1.00 81.44 95 TRP A O 1
ATOM 757 N N . GLU A 1 96 ? 10.655 1.730 -3.253 1.00 78.31 96 GLU A N 1
ATOM 758 C CA . GLU A 1 96 ? 11.065 1.913 -1.860 1.00 78.31 96 GLU A CA 1
ATOM 759 C C . GLU A 1 96 ? 10.806 3.354 -1.450 1.00 78.31 96 GLU A C 1
ATOM 761 O O . GLU A 1 96 ? 11.197 4.309 -2.124 1.00 78.31 96 GLU A O 1
ATOM 766 N N . GLY A 1 97 ? 10.059 3.500 -0.364 1.00 70.56 97 GLY A N 1
ATOM 767 C CA . GLY A 1 97 ? 9.379 4.741 -0.080 1.00 70.56 97 GLY A CA 1
ATOM 768 C C . GLY A 1 97 ? 10.060 5.595 0.961 1.00 70.56 97 GLY A C 1
ATOM 769 O O . GLY A 1 97 ? 10.743 5.105 1.858 1.00 70.56 97 GLY A O 1
ATOM 770 N N . ASN A 1 98 ? 9.787 6.899 0.922 1.00 78.06 98 ASN A N 1
ATOM 771 C CA . ASN A 1 98 ? 10.166 7.760 2.030 1.00 78.06 98 ASN A CA 1
ATOM 772 C C . ASN A 1 98 ? 9.508 7.248 3.324 1.00 78.06 98 ASN A C 1
ATOM 774 O O . ASN A 1 98 ? 8.294 7.013 3.377 1.00 78.06 98 ASN A O 1
ATOM 778 N N . LYS A 1 99 ? 10.308 7.129 4.392 1.00 81.62 99 LYS A N 1
ATOM 779 C CA . LYS A 1 99 ? 9.869 6.709 5.732 1.00 81.62 99 LYS A CA 1
ATOM 780 C C . LYS A 1 99 ? 8.619 7.459 6.199 1.00 81.62 99 LYS A C 1
ATOM 782 O O . LYS A 1 99 ? 7.792 6.870 6.890 1.00 81.62 99 LYS A O 1
ATOM 787 N N . LYS A 1 100 ? 8.466 8.737 5.826 1.00 84.38 100 LYS A N 1
ATOM 788 C CA . LYS A 1 100 ? 7.277 9.538 6.155 1.00 84.38 100 LYS A CA 1
ATOM 789 C C . LYS A 1 100 ? 6.011 8.950 5.531 1.00 84.38 100 LYS A C 1
ATOM 791 O O . LYS A 1 100 ? 5.072 8.632 6.254 1.00 84.38 100 LYS A O 1
ATOM 796 N N . VAL A 1 101 ? 6.004 8.738 4.217 1.00 82.50 101 VAL A N 1
ATOM 797 C CA . VAL A 1 101 ? 4.811 8.244 3.519 1.00 82.50 101 VAL A CA 1
ATOM 798 C C . VAL A 1 101 ? 4.502 6.800 3.915 1.00 82.50 101 VAL A C 1
ATOM 800 O O . VAL A 1 101 ? 3.342 6.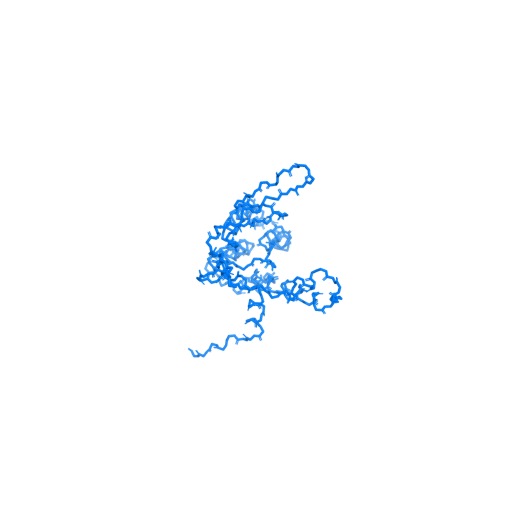459 4.127 1.00 82.50 101 VAL A O 1
ATOM 803 N N . VAL A 1 102 ? 5.526 5.967 4.128 1.00 85.06 102 VAL A N 1
ATOM 804 C CA . VAL A 1 102 ? 5.337 4.607 4.661 1.00 85.06 102 VAL A CA 1
ATOM 805 C C . VAL A 1 102 ? 4.631 4.630 6.023 1.00 85.06 102 VAL A C 1
ATOM 807 O O . VAL A 1 102 ? 3.672 3.886 6.227 1.00 85.06 102 VAL A O 1
ATOM 810 N N . LYS A 1 103 ? 5.049 5.515 6.938 1.00 88.25 103 LYS A N 1
ATOM 811 C CA . LYS A 1 103 ? 4.381 5.692 8.238 1.00 88.25 103 LYS A CA 1
ATOM 812 C C . LYS A 1 103 ? 2.938 6.171 8.090 1.00 88.25 103 LYS A C 1
ATOM 814 O O . LYS A 1 103 ? 2.079 5.736 8.850 1.00 88.25 103 LYS A O 1
ATOM 819 N N . GLU A 1 104 ? 2.655 7.043 7.128 1.00 87.81 104 GLU A N 1
ATOM 820 C CA . GLU A 1 104 ? 1.293 7.522 6.878 1.00 87.81 104 GLU A CA 1
ATOM 821 C C . GLU A 1 104 ? 0.365 6.428 6.333 1.00 87.81 104 GLU A C 1
ATOM 823 O O . GLU A 1 104 ? -0.804 6.377 6.718 1.00 87.81 104 GLU A O 1
ATOM 828 N N . LEU A 1 105 ? 0.871 5.542 5.469 1.00 88.06 105 LEU A N 1
ATOM 829 C CA . LEU A 1 105 ? 0.117 4.388 4.968 1.00 88.06 105 LEU A CA 1
ATOM 830 C C . LEU A 1 105 ? -0.196 3.400 6.102 1.00 88.06 105 LEU A C 1
ATOM 832 O O . LEU A 1 105 ? -1.344 2.984 6.257 1.00 88.06 105 LEU A O 1
ATOM 836 N N . GLU A 1 106 ? 0.795 3.093 6.943 1.00 90.44 106 GLU A N 1
ATOM 837 C CA . GLU A 1 106 ? 0.610 2.277 8.153 1.00 90.44 106 GLU A CA 1
ATOM 838 C C . GLU A 1 106 ? -0.407 2.909 9.108 1.00 90.44 106 GLU A C 1
ATOM 840 O O . GLU A 1 106 ? -1.296 2.235 9.625 1.00 90.44 106 GLU A O 1
ATOM 845 N N . ALA A 1 107 ? -0.331 4.226 9.317 1.00 90.19 107 ALA A N 1
ATOM 846 C CA . ALA A 1 107 ? -1.284 4.941 10.155 1.00 90.19 107 ALA A CA 1
ATOM 847 C C . ALA A 1 107 ? -2.716 4.853 9.605 1.00 90.19 107 ALA A C 1
ATOM 849 O O . ALA A 1 107 ? -3.656 4.745 10.392 1.00 90.19 107 ALA A O 1
ATOM 850 N N . ALA A 1 108 ? -2.902 4.855 8.281 1.00 90.19 108 ALA A N 1
ATOM 851 C CA . ALA A 1 108 ? -4.216 4.683 7.666 1.00 90.19 108 ALA A CA 1
ATOM 852 C C . ALA A 1 108 ? -4.798 3.282 7.928 1.00 90.19 108 ALA A C 1
ATOM 854 O O . ALA A 1 108 ? -5.956 3.179 8.341 1.00 90.19 108 ALA A O 1
ATOM 855 N N . GLN A 1 109 ? -3.993 2.221 7.772 1.00 92.25 109 GLN A N 1
ATOM 856 C CA . GLN A 1 109 ? -4.399 0.851 8.117 1.00 92.25 109 GLN A CA 1
ATOM 857 C C . GLN A 1 109 ? -4.742 0.743 9.609 1.00 92.25 109 GLN A C 1
ATOM 859 O O . GLN A 1 109 ? -5.806 0.240 9.968 1.00 92.25 109 GLN A O 1
ATOM 864 N N . MET A 1 110 ? -3.879 1.267 10.486 1.00 93.69 110 MET A N 1
ATOM 865 C CA . MET A 1 110 ? -4.084 1.196 11.934 1.00 93.69 110 MET A CA 1
ATOM 866 C C . MET A 1 110 ? -5.280 2.020 12.406 1.00 93.69 110 MET A C 1
ATOM 868 O O . MET A 1 110 ? -5.960 1.617 13.346 1.00 93.69 110 MET A O 1
ATOM 872 N N . LYS A 1 111 ? -5.568 3.156 11.762 1.00 92.00 111 LYS A N 1
ATOM 873 C CA . LYS A 1 111 ? -6.774 3.941 12.042 1.00 92.00 111 LYS A CA 1
ATOM 874 C C . LYS A 1 111 ? -8.023 3.116 11.744 1.00 92.00 111 LYS A C 1
ATOM 876 O O . LYS A 1 111 ? -8.889 3.027 12.604 1.00 92.00 111 LYS A O 1
ATOM 881 N N . ALA A 1 112 ? -8.079 2.473 10.578 1.00 92.00 112 ALA A N 1
ATOM 882 C CA . ALA A 1 112 ? -9.186 1.595 10.216 1.00 92.00 112 ALA A CA 1
ATOM 883 C C . ALA A 1 112 ? -9.315 0.412 11.193 1.00 92.00 112 ALA A C 1
ATOM 885 O O . ALA A 1 112 ? -10.398 0.166 11.710 1.00 92.00 112 ALA A O 1
ATOM 886 N N . ALA A 1 113 ? -8.207 -0.254 11.526 1.00 93.56 113 ALA A N 1
ATOM 887 C CA . ALA A 1 113 ? -8.173 -1.358 12.486 1.00 93.56 113 ALA A CA 1
ATOM 888 C C . ALA A 1 113 ? -8.691 -0.961 13.883 1.00 93.56 113 ALA A C 1
ATOM 890 O O . ALA A 1 113 ? -9.493 -1.674 14.482 1.00 93.56 113 ALA A O 1
ATOM 891 N N . LYS A 1 114 ? -8.293 0.212 14.390 1.00 93.69 114 LYS A N 1
ATOM 892 C CA . LYS A 1 114 ? -8.784 0.731 15.678 1.00 93.69 114 LYS A CA 1
ATOM 893 C C . LYS A 1 114 ? -10.265 1.091 15.634 1.00 93.69 114 LYS A C 1
ATOM 895 O O . LYS A 1 114 ? -10.957 0.836 16.613 1.00 93.69 114 LYS A O 1
ATOM 900 N N . THR A 1 115 ? -10.754 1.632 14.516 1.00 93.00 115 THR A N 1
ATOM 901 C CA . THR A 1 115 ? -12.189 1.890 14.317 1.00 93.00 115 THR A CA 1
ATOM 902 C C . THR A 1 115 ? -12.999 0.596 14.382 1.00 93.00 115 THR A C 1
ATOM 904 O O . THR A 1 115 ? -14.041 0.582 15.028 1.00 93.00 115 THR A O 1
ATOM 907 N N . ILE A 1 116 ? -12.504 -0.493 13.782 1.00 93.00 116 ILE A N 1
ATOM 908 C CA . ILE A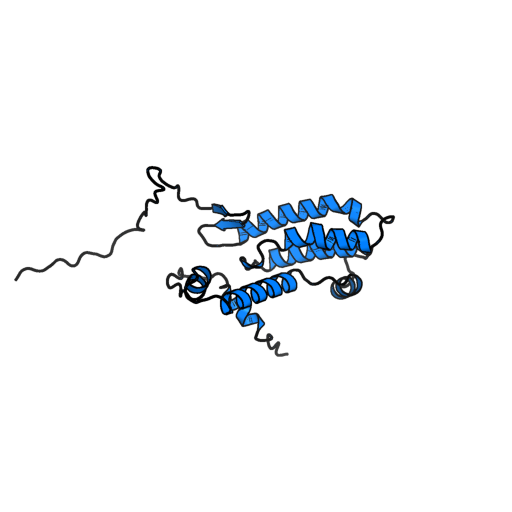 1 116 ? -13.171 -1.805 13.809 1.00 93.00 116 ILE A CA 1
ATOM 909 C C . ILE A 1 116 ? -13.344 -2.313 15.244 1.00 93.00 116 ILE A C 1
ATOM 911 O O . ILE A 1 116 ? -14.437 -2.741 15.603 1.00 93.00 116 ILE A O 1
ATOM 915 N N . LEU A 1 117 ? -12.288 -2.226 16.060 1.00 92.19 117 LEU A N 1
ATOM 916 C CA . LEU A 1 117 ? -12.313 -2.645 17.466 1.00 92.19 117 LEU A CA 1
ATOM 917 C C . LEU A 1 117 ? -12.957 -1.613 18.411 1.00 92.19 117 LEU A C 1
ATOM 919 O O . LEU A 1 117 ? -13.025 -1.852 19.612 1.00 92.19 117 LEU A O 1
ATOM 923 N N . GLY A 1 118 ? -13.353 -0.433 17.921 1.00 90.75 118 GLY A N 1
ATOM 924 C CA . GLY A 1 118 ? -13.839 0.661 18.773 1.00 90.75 118 GLY A CA 1
ATOM 925 C C . GLY A 1 118 ? -12.801 1.179 19.782 1.00 90.75 118 GLY A C 1
ATOM 926 O O . GLY A 1 118 ? -13.164 1.746 20.810 1.00 90.75 118 GLY A O 1
ATOM 927 N N . CYS A 1 119 ? -11.509 0.981 19.513 1.00 91.31 119 CYS A N 1
ATOM 928 C CA . CYS A 1 119 ? -10.420 1.290 20.438 1.00 91.31 119 CYS A CA 1
ATOM 929 C C . CYS A 1 119 ? -9.954 2.751 20.343 1.00 91.31 119 CYS A C 1
ATOM 931 O O . CYS A 1 119 ? -10.036 3.400 19.296 1.00 91.31 119 CYS A O 1
ATOM 933 N N . SER A 1 120 ? -9.357 3.256 21.427 1.00 91.19 120 SER A N 1
ATOM 934 C CA . SER A 1 120 ? -8.734 4.583 21.440 1.00 91.19 120 SER A CA 1
ATOM 935 C C . SER A 1 120 ? -7.570 4.683 20.450 1.00 91.19 120 SER A C 1
ATOM 937 O O . SER A 1 120 ? -6.816 3.736 20.219 1.00 91.19 120 SER A O 1
ATOM 939 N N . LYS A 1 121 ? -7.328 5.892 19.928 1.00 86.81 121 LYS A N 1
ATOM 940 C CA . LYS A 1 121 ? -6.154 6.192 19.089 1.00 86.81 121 LYS A CA 1
ATOM 941 C C . LYS A 1 121 ? -4.832 5.868 19.798 1.00 86.81 121 LYS A C 1
ATOM 943 O O . LYS A 1 121 ? -3.860 5.551 19.112 1.00 86.81 121 LYS A O 1
ATOM 948 N N . ARG A 1 122 ? -4.806 5.917 21.138 1.00 89.75 122 ARG A N 1
ATOM 949 C CA . ARG A 1 122 ? -3.622 5.658 21.981 1.00 89.75 122 ARG A CA 1
ATOM 950 C C . ARG A 1 122 ? -3.348 4.170 22.219 1.00 89.75 122 ARG A C 1
ATOM 952 O O . ARG A 1 122 ? -2.248 3.842 22.646 1.00 89.75 122 ARG A O 1
ATOM 959 N N . THR A 1 123 ? -4.298 3.278 21.920 1.00 92.38 123 THR A N 1
ATOM 960 C CA . THR A 1 123 ? -4.119 1.829 22.098 1.00 92.38 123 THR A CA 1
ATOM 961 C C . THR A 1 123 ? -2.903 1.339 21.313 1.00 92.38 123 THR A C 1
ATOM 963 O O . THR A 1 123 ? -2.675 1.788 20.182 1.00 92.38 123 THR A O 1
ATOM 966 N N . SER A 1 124 ? -2.128 0.425 21.902 1.00 93.75 124 SER A N 1
ATOM 967 C CA . SER A 1 124 ? -0.930 -0.137 21.273 1.00 93.75 124 SER A CA 1
ATOM 968 C C . SER A 1 124 ? -1.253 -0.733 19.904 1.00 93.75 124 SER A C 1
ATOM 970 O O . SER A 1 124 ? -2.171 -1.540 19.757 1.00 93.75 124 SER A O 1
ATOM 972 N N . ASN A 1 125 ? -0.474 -0.355 18.888 1.00 92.75 125 ASN A N 1
ATOM 973 C CA . ASN A 1 125 ? -0.646 -0.906 17.546 1.00 92.75 125 ASN A CA 1
ATOM 974 C C . ASN A 1 125 ? -0.333 -2.408 17.509 1.00 92.75 125 ASN A C 1
ATOM 976 O O . ASN A 1 125 ? -0.914 -3.110 16.694 1.00 92.75 125 ASN A O 1
ATOM 980 N N . ALA A 1 126 ? 0.568 -2.898 18.366 1.00 92.75 126 ALA A N 1
ATOM 981 C CA . ALA A 1 126 ? 0.899 -4.320 18.429 1.00 92.75 126 ALA A CA 1
ATOM 982 C C . ALA A 1 126 ? -0.297 -5.151 18.916 1.00 92.75 126 ALA A C 1
ATOM 984 O O . ALA A 1 126 ? -0.649 -6.128 18.266 1.00 92.75 126 ALA A O 1
ATOM 985 N N . ALA A 1 127 ? -0.979 -4.697 19.974 1.00 93.69 127 ALA A N 1
ATOM 986 C CA . ALA A 1 127 ? -2.176 -5.357 20.495 1.00 93.69 127 ALA A CA 1
ATOM 987 C C . ALA A 1 127 ? -3.291 -5.412 19.438 1.00 93.69 127 ALA A C 1
ATOM 989 O O . ALA A 1 127 ? -3.797 -6.478 19.127 1.00 93.69 127 ALA A O 1
ATOM 990 N N . VAL A 1 128 ? -3.592 -4.284 18.783 1.00 94.75 128 VAL A N 1
ATOM 991 C CA . VAL A 1 128 ? -4.618 -4.229 17.721 1.00 94.75 128 VAL A CA 1
ATOM 992 C C . VAL A 1 128 ? -4.301 -5.178 16.558 1.00 94.75 128 VAL A C 1
ATOM 994 O O . VAL A 1 128 ? -5.209 -5.767 15.975 1.00 94.75 128 VAL A O 1
ATOM 997 N N . ARG A 1 129 ? -3.017 -5.323 16.201 1.00 94.00 129 ARG A N 1
ATOM 998 C CA . ARG A 1 129 ? -2.593 -6.262 15.155 1.00 94.00 129 ARG A CA 1
ATOM 999 C C . ARG A 1 129 ? -2.765 -7.718 15.580 1.00 94.00 129 ARG A C 1
ATOM 1001 O O . ARG A 1 129 ? -3.198 -8.510 14.748 1.00 94.00 129 ARG A O 1
ATOM 1008 N N . ALA A 1 130 ? -2.449 -8.038 16.835 1.00 93.88 130 ALA A N 1
ATOM 1009 C CA . ALA A 1 130 ? -2.628 -9.372 17.399 1.00 93.88 130 ALA A CA 1
ATOM 1010 C C . ALA A 1 130 ? -4.113 -9.766 17.427 1.00 93.88 130 ALA A C 1
ATOM 1012 O O . ALA A 1 130 ? -4.465 -10.800 16.870 1.00 93.88 130 ALA A O 1
ATOM 1013 N N . GLU A 1 131 ? -4.983 -8.893 17.942 1.00 93.75 131 GLU A N 1
ATOM 1014 C CA . GLU A 1 131 ? -6.430 -9.144 18.028 1.00 93.75 131 GLU A CA 1
ATOM 1015 C C . GLU A 1 131 ? -7.088 -9.370 16.658 1.00 93.75 131 GLU A C 1
ATOM 1017 O O . GLU A 1 131 ? -7.923 -10.253 16.485 1.00 93.75 131 GLU A O 1
ATOM 1022 N N . LEU A 1 132 ? -6.715 -8.577 15.647 1.00 92.19 132 LEU A N 1
ATOM 1023 C CA . LEU A 1 132 ? -7.303 -8.681 14.305 1.00 92.19 132 LEU A CA 1
ATOM 1024 C C . LEU A 1 132 ? -6.570 -9.665 13.380 1.00 92.19 132 LEU A C 1
ATOM 1026 O O . LEU A 1 132 ? -6.995 -9.858 12.235 1.00 92.19 132 LEU A O 1
ATOM 1030 N N . GLY A 1 133 ? -5.441 -10.233 13.813 1.00 92.56 133 GLY A N 1
ATOM 1031 C CA . GLY A 1 133 ? -4.581 -11.063 12.968 1.00 92.56 133 GLY A CA 1
ATOM 1032 C C . GLY A 1 133 ? -4.194 -10.354 11.664 1.00 92.56 133 GLY A C 1
ATOM 1033 O O . GLY A 1 133 ? -4.405 -10.888 10.566 1.00 92.56 133 GLY A O 1
ATOM 1034 N N . ILE A 1 134 ? -3.720 -9.106 11.764 1.00 91.81 134 ILE A N 1
ATOM 1035 C CA . ILE A 1 134 ? -3.256 -8.309 10.618 1.00 91.81 134 ILE A CA 1
ATOM 1036 C C . ILE A 1 134 ? -1.751 -8.054 10.704 1.00 91.81 134 ILE A C 1
ATOM 1038 O O . ILE A 1 134 ? -1.217 -7.665 11.741 1.00 91.81 134 ILE A O 1
ATOM 1042 N N . GLN A 1 135 ? -1.066 -8.219 9.576 1.00 91.81 135 GLN A N 1
ATOM 1043 C CA . GLN A 1 135 ? 0.343 -7.858 9.443 1.00 91.81 135 GLN A CA 1
ATOM 1044 C C . GLN A 1 135 ? 0.522 -6.363 9.147 1.00 91.81 135 GLN A C 1
ATOM 1046 O O . GLN A 1 135 ? -0.417 -5.669 8.741 1.00 91.81 135 GLN A O 1
ATOM 1051 N N . SER A 1 136 ? 1.746 -5.868 9.345 1.00 91.69 136 SER A N 1
ATOM 1052 C CA . SER A 1 136 ? 2.121 -4.532 8.879 1.00 91.69 136 SER A CA 1
ATOM 1053 C C . SER A 1 136 ? 2.187 -4.497 7.348 1.00 91.69 136 SER A C 1
ATOM 1055 O O . SER A 1 136 ? 2.581 -5.481 6.719 1.00 91.69 136 SER A O 1
ATOM 1057 N N . LEU A 1 137 ? 1.842 -3.357 6.744 1.00 90.00 137 LEU A N 1
ATOM 1058 C CA . LEU A 1 137 ? 2.017 -3.131 5.304 1.00 90.00 137 LEU A CA 1
ATOM 1059 C C . LEU A 1 137 ? 3.487 -3.231 4.901 1.00 90.00 137 LEU A C 1
ATOM 1061 O O . LEU A 1 137 ? 3.786 -3.491 3.741 1.00 90.00 137 LEU A O 1
ATOM 1065 N N . ARG A 1 138 ? 4.424 -2.931 5.812 1.00 88.19 138 ARG A N 1
ATOM 1066 C CA . ARG A 1 138 ? 5.856 -3.163 5.580 1.00 88.19 138 ARG A CA 1
ATOM 1067 C C . ARG A 1 138 ? 6.134 -4.653 5.373 1.00 88.19 138 ARG A C 1
ATOM 1069 O O . ARG A 1 138 ? 6.495 -5.020 4.266 1.00 88.19 138 ARG A O 1
ATOM 1076 N N . SER A 1 139 ? 5.799 -5.492 6.350 1.00 89.06 139 SER A N 1
ATOM 1077 C CA . SER A 1 139 ? 5.975 -6.949 6.262 1.00 89.06 139 SER A CA 1
ATOM 1078 C C . SER A 1 139 ? 5.321 -7.551 5.015 1.00 89.06 139 SER A C 1
ATOM 1080 O O . SER A 1 139 ? 5.920 -8.378 4.338 1.00 89.06 139 SER A O 1
ATOM 1082 N N . GLY A 1 140 ? 4.115 -7.095 4.659 1.00 89.06 140 GLY A N 1
ATOM 1083 C CA . GLY A 1 140 ? 3.444 -7.559 3.446 1.00 89.06 140 GLY A CA 1
ATOM 1084 C C . GLY A 1 140 ? 4.153 -7.138 2.152 1.00 89.06 140 GLY A C 1
ATOM 1085 O O . GLY A 1 140 ? 4.036 -7.822 1.135 1.00 89.06 140 GLY A O 1
ATOM 1086 N N . ARG A 1 141 ? 4.841 -5.993 2.125 1.00 89.00 141 ARG A N 1
ATOM 1087 C CA . ARG A 1 141 ? 5.655 -5.571 0.970 1.00 89.00 141 ARG A CA 1
ATOM 1088 C C .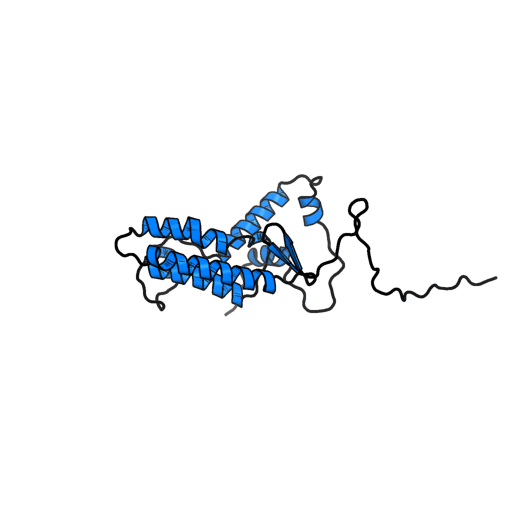 ARG A 1 141 ? 6.936 -6.383 0.888 1.00 89.00 141 ARG A C 1
ATOM 1090 O O . ARG A 1 141 ? 7.255 -6.877 -0.187 1.00 89.00 141 ARG A O 1
ATOM 1097 N N . ASP A 1 142 ? 7.590 -6.569 2.023 1.00 88.19 142 ASP A N 1
ATOM 1098 C CA . ASP A 1 142 ? 8.821 -7.341 2.157 1.00 88.19 142 ASP A CA 1
ATOM 1099 C C . ASP A 1 142 ? 8.594 -8.791 1.684 1.00 88.19 142 ASP A C 1
ATOM 1101 O O . ASP A 1 142 ? 9.281 -9.274 0.785 1.00 88.19 142 ASP A O 1
ATOM 1105 N N . ALA A 1 143 ? 7.511 -9.435 2.137 1.00 90.25 143 ALA A N 1
ATOM 1106 C CA . ALA A 1 143 ? 7.121 -10.774 1.687 1.00 90.25 143 ALA A CA 1
ATOM 1107 C C . ALA A 1 143 ? 6.904 -10.869 0.164 1.00 90.25 143 ALA A C 1
ATOM 1109 O O . ALA A 1 143 ? 7.299 -11.853 -0.466 1.00 90.25 143 ALA A O 1
ATOM 1110 N N . ARG A 1 144 ? 6.300 -9.848 -0.458 1.00 90.31 144 ARG A N 1
ATOM 1111 C CA . ARG A 1 144 ? 6.108 -9.812 -1.917 1.00 90.31 144 ARG A CA 1
ATOM 1112 C C . ARG A 1 144 ? 7.419 -9.601 -2.672 1.00 90.31 144 ARG A C 1
ATOM 1114 O O . ARG A 1 144 ? 7.624 -10.266 -3.682 1.00 90.31 144 ARG A O 1
ATOM 1121 N N . LYS A 1 145 ? 8.323 -8.754 -2.169 1.00 89.69 145 LYS A N 1
ATOM 1122 C CA . LYS A 1 145 ?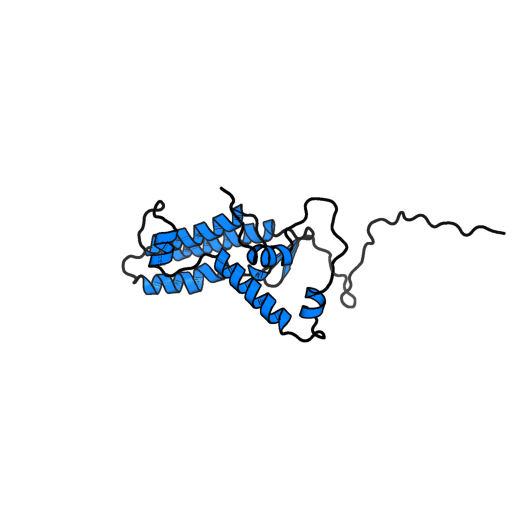 9.665 -8.579 -2.750 1.00 89.69 145 LYS A CA 1
ATOM 1123 C C . LYS A 1 145 ? 10.463 -9.881 -2.713 1.00 89.69 145 LYS A C 1
ATOM 1125 O O . LYS A 1 145 ? 11.015 -10.275 -3.735 1.00 89.69 145 LYS A O 1
ATOM 1130 N N . LEU A 1 146 ? 10.445 -10.585 -1.581 1.00 90.31 146 LEU A N 1
ATOM 1131 C CA . LEU A 1 146 ? 11.089 -11.894 -1.434 1.00 90.31 146 LEU A CA 1
ATOM 1132 C C . LEU A 1 146 ? 10.460 -12.945 -2.356 1.00 90.31 146 LEU A C 1
ATOM 1134 O O . LEU A 1 146 ? 11.165 -13.688 -3.032 1.00 90.31 146 LEU A O 1
ATOM 1138 N N . THR A 1 147 ? 9.127 -12.968 -2.458 1.00 91.56 147 THR A N 1
ATOM 1139 C CA . THR A 1 147 ? 8.421 -13.858 -3.396 1.00 91.56 147 THR A CA 1
ATOM 1140 C C . THR A 1 147 ? 8.832 -13.574 -4.842 1.00 91.56 147 THR A C 1
ATOM 1142 O O . THR A 1 147 ? 9.027 -14.499 -5.630 1.00 91.56 147 THR A O 1
ATOM 1145 N N . TRP A 1 148 ? 8.973 -12.298 -5.205 1.00 89.25 148 TRP A N 1
ATOM 1146 C CA . TRP A 1 148 ? 9.431 -11.901 -6.530 1.00 89.25 148 TRP A CA 1
ATOM 1147 C C . TRP A 1 148 ? 10.879 -12.324 -6.789 1.00 89.25 148 TRP A C 1
ATOM 1149 O O . TRP A 1 148 ? 11.157 -12.908 -7.834 1.00 89.25 148 TRP A O 1
ATOM 1159 N N . GLN A 1 149 ? 11.774 -12.124 -5.820 1.00 88.62 149 GLN A N 1
ATOM 1160 C CA . GLN A 1 149 ? 13.162 -12.584 -5.898 1.00 88.62 149 GLN A CA 1
ATOM 1161 C C . GLN A 1 149 ? 13.241 -14.099 -6.104 1.00 88.62 149 GLN A C 1
ATOM 1163 O O . GLN A 1 149 ? 13.932 -14.556 -7.010 1.00 88.62 149 GLN A O 1
ATOM 1168 N N . TYR A 1 150 ? 12.492 -14.876 -5.318 1.00 91.38 150 TYR A N 1
ATOM 1169 C CA . TYR A 1 150 ? 12.436 -16.330 -5.459 1.00 91.38 150 TYR A CA 1
ATOM 1170 C C . TYR A 1 150 ? 12.005 -16.744 -6.873 1.00 91.38 150 TYR A C 1
ATOM 1172 O O . TYR A 1 150 ? 12.628 -17.608 -7.488 1.00 91.38 150 TYR A O 1
ATOM 1180 N N . ARG A 1 151 ? 10.993 -16.069 -7.437 1.00 90.94 151 ARG A N 1
ATOM 1181 C CA . ARG A 1 151 ? 10.564 -16.296 -8.825 1.00 90.94 151 ARG A CA 1
ATOM 1182 C C . ARG A 1 151 ? 11.665 -15.970 -9.828 1.00 90.94 151 ARG A C 1
ATOM 1184 O O . ARG A 1 151 ? 11.835 -16.734 -10.766 1.00 90.94 151 ARG A O 1
ATOM 1191 N N . MET A 1 152 ? 12.411 -14.879 -9.640 1.00 89.31 152 MET A N 1
ATOM 1192 C CA . MET A 1 152 ? 13.557 -14.551 -10.500 1.00 89.31 152 MET A CA 1
ATOM 1193 C C . MET A 1 152 ? 14.660 -15.602 -10.407 1.00 89.31 152 MET A C 1
ATOM 1195 O O . MET A 1 152 ? 15.261 -15.924 -11.424 1.00 89.31 152 MET A O 1
ATOM 1199 N N . CYS A 1 153 ? 14.930 -16.157 -9.225 1.00 87.62 153 CYS A N 1
ATOM 1200 C CA . CYS A 1 153 ? 15.903 -17.238 -9.036 1.00 87.62 153 CYS A CA 1
ATOM 1201 C C . CYS A 1 153 ? 15.506 -18.552 -9.713 1.00 87.62 153 CYS A C 1
ATOM 1203 O O . CYS A 1 153 ? 16.389 -19.294 -10.122 1.00 87.62 153 CYS A O 1
ATOM 1205 N N . GLY A 1 154 ? 14.208 -18.822 -9.854 1.00 89.31 154 GLY A N 1
ATOM 1206 C CA . GLY A 1 154 ? 13.703 -20.009 -10.547 1.00 89.31 154 GLY A CA 1
ATOM 1207 C C . GLY A 1 154 ? 13.445 -19.834 -12.049 1.00 89.31 154 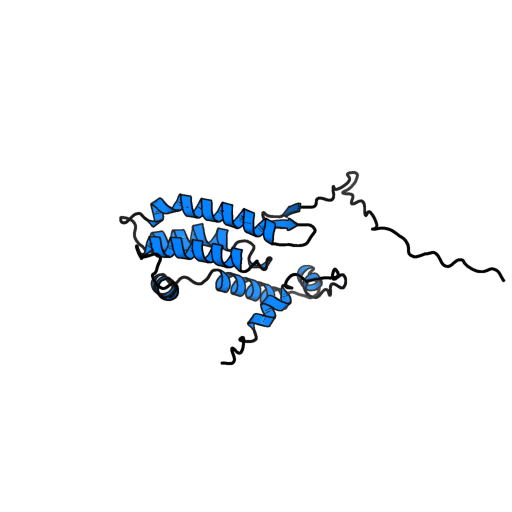GLY A C 1
ATOM 1208 O O . GLY A 1 154 ? 12.973 -20.775 -12.680 1.00 89.31 154 GLY A O 1
ATOM 1209 N N . MET A 1 155 ? 13.674 -18.649 -12.628 1.00 92.88 155 MET A N 1
ATOM 1210 C CA . MET A 1 155 ? 13.521 -18.431 -14.074 1.00 92.88 155 MET A CA 1
ATOM 1211 C C . MET A 1 155 ? 14.784 -18.842 -14.833 1.00 92.88 155 MET A C 1
ATOM 1213 O O . MET A 1 155 ? 15.888 -18.636 -14.338 1.00 92.88 155 MET A O 1
ATOM 1217 N N . GLY A 1 156 ? 14.609 -19.359 -16.054 1.00 92.38 156 GLY A N 1
ATOM 1218 C CA . GLY A 1 156 ? 15.711 -19.617 -16.979 1.00 92.38 156 GLY A CA 1
ATOM 1219 C C . GLY A 1 156 ? 16.456 -18.337 -17.374 1.00 92.38 156 GLY A C 1
ATOM 1220 O O . GLY A 1 156 ? 15.878 -17.242 -17.400 1.00 92.38 156 GLY A O 1
ATOM 1221 N N . GLU A 1 157 ? 17.750 -18.473 -17.653 1.00 89.38 157 GLU A N 1
ATOM 1222 C CA . GLU A 1 157 ? 18.659 -17.365 -17.981 1.00 89.38 157 GLU A CA 1
ATOM 1223 C C . GLU A 1 157 ? 18.288 -16.659 -19.294 1.00 89.38 157 GLU A C 1
ATOM 1225 O O . GLU A 1 157 ? 18.590 -15.484 -19.478 1.00 89.38 157 GLU A O 1
ATOM 1230 N N . GLU A 1 158 ? 17.552 -17.329 -20.182 1.00 93.06 158 GLU A N 1
ATOM 1231 C CA . GLU A 1 158 ? 17.067 -16.777 -21.447 1.00 93.06 158 GLU A CA 1
ATOM 1232 C C . GLU A 1 158 ? 15.967 -15.721 -21.269 1.00 93.06 158 GLU A C 1
ATOM 1234 O O . GLU A 1 158 ? 15.666 -14.939 -22.176 1.00 93.06 158 GLU A O 1
ATOM 1239 N N . ARG A 1 159 ? 15.319 -15.694 -20.100 1.00 92.44 159 ARG A N 1
ATOM 1240 C CA . ARG A 1 159 ? 14.171 -14.824 -19.864 1.00 92.44 159 ARG A CA 1
ATOM 1241 C C . ARG A 1 159 ? 14.603 -13.381 -19.624 1.00 92.44 159 ARG A C 1
ATOM 1243 O O . ARG A 1 159 ? 15.330 -13.089 -18.681 1.00 92.44 159 ARG A O 1
ATOM 1250 N N . LEU A 1 160 ? 14.001 -12.442 -20.363 1.00 91.19 160 LEU A N 1
ATOM 1251 C CA . LEU A 1 160 ? 14.252 -10.999 -20.202 1.00 91.19 160 LEU A CA 1
ATOM 1252 C C . LEU A 1 160 ? 14.192 -10.498 -18.743 1.00 91.19 160 LEU A C 1
ATOM 1254 O O . LEU A 1 160 ? 15.092 -9.758 -18.358 1.00 91.19 160 LEU A O 1
ATOM 1258 N N . PRO A 1 161 ? 13.213 -10.885 -17.893 1.00 89.62 161 PRO A N 1
ATOM 1259 C CA . PRO A 1 161 ? 13.220 -10.477 -16.488 1.00 89.62 161 PRO A CA 1
ATOM 1260 C C . PRO A 1 161 ? 14.476 -10.908 -15.722 1.00 89.62 161 PRO A C 1
ATOM 1262 O O . PRO A 1 161 ? 14.972 -10.128 -14.915 1.00 89.62 161 PRO A O 1
ATOM 1265 N N . ARG A 1 162 ? 15.006 -12.110 -15.995 1.00 89.62 162 ARG A N 1
ATOM 1266 C CA . ARG A 1 162 ? 16.229 -12.628 -15.369 1.00 89.62 162 ARG A CA 1
ATOM 1267 C C . ARG A 1 162 ? 17.451 -11.841 -15.833 1.00 89.62 162 ARG A C 1
ATOM 1269 O O . ARG A 1 162 ? 18.212 -11.359 -15.001 1.00 89.62 162 ARG A O 1
ATOM 1276 N N . ILE A 1 163 ? 17.559 -11.619 -17.140 1.00 89.75 163 ILE A N 1
ATOM 1277 C CA . ILE A 1 163 ? 18.641 -10.837 -17.750 1.00 89.75 163 ILE A CA 1
ATOM 1278 C C . ILE A 1 163 ? 18.661 -9.409 -17.188 1.00 89.75 163 ILE A C 1
ATOM 1280 O O . ILE A 1 163 ? 19.700 -8.909 -16.765 1.00 89.75 163 ILE A O 1
ATOM 1284 N N . VAL A 1 164 ? 17.500 -8.746 -17.137 1.00 88.31 164 VAL A N 1
ATOM 1285 C CA . VAL A 1 164 ? 17.371 -7.380 -16.600 1.00 88.31 164 VAL A CA 1
ATOM 1286 C C . VAL A 1 164 ? 17.688 -7.331 -15.104 1.00 88.31 164 VAL A C 1
ATOM 1288 O O . VAL A 1 164 ? 18.275 -6.357 -14.635 1.00 88.31 164 VAL A O 1
ATOM 1291 N N . TRP A 1 165 ? 17.307 -8.368 -14.357 1.00 84.06 165 TRP A N 1
ATOM 1292 C CA . TRP A 1 165 ? 17.594 -8.498 -12.931 1.00 84.06 165 TRP A CA 1
ATOM 1293 C C . TRP A 1 165 ? 19.098 -8.630 -12.642 1.00 84.06 165 TRP A C 1
ATOM 1295 O O . TRP A 1 165 ? 19.601 -8.003 -11.711 1.00 84.06 165 TRP A O 1
ATOM 1305 N N . GLU A 1 166 ? 19.823 -9.402 -13.452 1.00 85.12 166 GLU A N 1
ATOM 1306 C CA . GLU A 1 166 ? 21.274 -9.602 -13.321 1.00 85.12 166 GLU A CA 1
ATOM 1307 C C . GLU A 1 166 ? 22.108 -8.456 -13.913 1.00 85.12 166 GLU A C 1
ATOM 1309 O O . GLU A 1 166 ? 23.298 -8.317 -13.604 1.00 85.12 166 GLU A O 1
ATOM 1314 N N . ALA A 1 167 ? 21.497 -7.612 -14.747 1.00 85.12 167 ALA A N 1
ATOM 1315 C CA . ALA A 1 167 ? 22.176 -6.506 -15.399 1.00 85.12 167 ALA A CA 1
ATOM 1316 C C . ALA A 1 167 ? 22.788 -5.526 -14.381 1.00 85.12 167 ALA A C 1
ATOM 1318 O O . ALA A 1 167 ? 22.129 -5.012 -13.472 1.00 85.12 167 ALA A O 1
ATOM 1319 N N . LYS A 1 168 ? 24.073 -5.205 -14.571 1.00 79.12 168 LYS A N 1
ATOM 1320 C CA . LYS A 1 168 ? 24.786 -4.194 -13.780 1.00 79.12 168 LYS A CA 1
ATOM 1321 C C . LYS A 1 168 ? 24.651 -2.827 -14.443 1.00 79.12 168 LYS A C 1
ATOM 1323 O O . LYS A 1 168 ? 25.159 -2.596 -15.535 1.00 79.12 168 LYS A O 1
ATOM 1328 N N . TRP A 1 169 ? 24.009 -1.894 -13.749 1.00 73.75 169 TRP A N 1
ATOM 1329 C CA . TRP A 1 169 ? 23.769 -0.541 -14.248 1.00 73.75 169 TRP A CA 1
ATOM 1330 C C . TRP A 1 169 ? 24.915 0.393 -13.823 1.00 73.75 169 TRP A C 1
ATOM 1332 O O . TRP A 1 169 ? 25.075 0.693 -12.638 1.00 73.75 169 TRP A O 1
ATOM 1342 N N . ALA A 1 170 ? 25.730 0.839 -14.786 1.00 63.72 170 ALA A N 1
ATOM 1343 C CA . ALA A 1 170 ? 26.942 1.636 -14.539 1.00 63.72 170 ALA A CA 1
ATOM 1344 C C . ALA A 1 170 ? 26.680 3.146 -14.354 1.00 63.72 170 ALA A C 1
ATOM 1346 O O . ALA A 1 170 ? 27.434 3.831 -13.663 1.00 63.72 170 ALA A O 1
ATOM 1347 N N . ASN A 1 171 ? 25.588 3.671 -14.919 1.00 61.25 171 ASN A N 1
ATOM 1348 C CA . ASN A 1 171 ? 25.296 5.108 -14.950 1.00 61.25 171 ASN A CA 1
ATOM 1349 C C . ASN A 1 171 ? 24.640 5.600 -13.650 1.00 61.25 171 ASN A C 1
ATOM 1351 O O . ASN A 1 171 ? 23.458 5.946 -13.614 1.00 61.25 171 ASN A O 1
ATOM 1355 N N . LYS A 1 172 ? 25.412 5.638 -12.560 1.00 62.34 172 LYS A N 1
ATOM 1356 C CA . LYS A 1 172 ? 24.973 6.249 -11.297 1.00 62.34 172 LYS A CA 1
ATOM 1357 C C . LYS A 1 172 ? 25.204 7.760 -11.358 1.00 62.34 172 LYS A C 1
ATOM 1359 O O . LYS A 1 172 ? 26.339 8.214 -11.476 1.00 62.34 172 LYS A O 1
ATOM 1364 N N . LYS A 1 173 ? 24.130 8.558 -11.280 1.00 63.19 173 LYS A N 1
ATOM 1365 C CA . LYS A 1 173 ? 24.226 10.032 -11.224 1.00 63.19 173 LYS A CA 1
ATOM 1366 C C . LYS A 1 173 ? 25.076 10.458 -10.020 1.00 63.19 173 LYS A C 1
ATOM 1368 O O . LYS A 1 173 ? 24.976 9.851 -8.962 1.00 63.19 173 LYS A O 1
ATOM 1373 N N . LYS A 1 174 ? 25.876 11.521 -10.129 1.00 61.53 174 LYS A N 1
ATOM 1374 C CA . LYS A 1 174 ? 26.667 12.051 -9.001 1.00 61.53 174 LYS A CA 1
ATOM 1375 C C . LYS A 1 174 ? 25.726 12.600 -7.910 1.00 61.53 174 LYS A C 1
ATOM 1377 O O . LYS A 1 174 ? 24.902 13.459 -8.203 1.00 61.53 174 LYS A O 1
ATOM 1382 N N . GLY A 1 175 ? 25.823 12.103 -6.669 1.00 69.00 175 GLY A N 1
ATOM 1383 C CA . GLY A 1 175 ? 25.001 12.555 -5.529 1.00 69.00 175 GLY A CA 1
ATOM 1384 C C . GLY A 1 175 ? 24.406 11.426 -4.674 1.00 69.00 175 GLY A C 1
ATOM 1385 O O . GLY A 1 175 ? 24.830 10.271 -4.756 1.00 69.00 175 GLY A O 1
ATOM 1386 N N . ARG A 1 176 ? 23.415 11.758 -3.830 1.00 65.81 176 ARG A N 1
ATOM 1387 C CA . ARG A 1 176 ? 22.704 10.785 -2.981 1.00 65.81 176 ARG A CA 1
ATOM 1388 C C . ARG A 1 176 ? 21.900 9.822 -3.854 1.00 65.81 176 ARG A C 1
ATOM 1390 O O . ARG A 1 176 ? 20.915 10.224 -4.466 1.00 65.81 176 ARG A O 1
ATOM 1397 N N . GLN A 1 177 ? 22.296 8.552 -3.860 1.00 65.50 177 GLN A N 1
ATOM 1398 C CA . GLN A 1 177 ? 21.578 7.527 -4.611 1.00 65.50 177 GLN A CA 1
ATOM 1399 C C . GLN A 1 177 ? 20.244 7.186 -3.932 1.00 65.50 177 GLN A C 1
ATOM 1401 O O . GLN A 1 177 ? 20.201 7.065 -2.699 1.00 65.50 177 GLN A O 1
ATOM 1406 N N . PRO A 1 178 ? 19.166 6.991 -4.708 1.00 66.12 178 PRO A N 1
ATOM 1407 C CA . PRO A 1 178 ? 17.988 6.281 -4.236 1.00 66.12 178 PRO A CA 1
ATOM 1408 C C . PRO A 1 178 ? 18.378 4.891 -3.722 1.00 66.12 178 PRO A C 1
ATOM 1410 O O . PRO A 1 178 ? 19.345 4.290 -4.196 1.00 66.12 178 PRO A O 1
ATOM 1413 N N . THR A 1 179 ? 17.639 4.376 -2.741 1.00 71.50 179 THR A N 1
ATOM 1414 C CA . THR A 1 179 ? 17.882 3.024 -2.235 1.00 71.50 179 THR A CA 1
ATOM 1415 C C . THR A 1 179 ? 17.648 2.018 -3.359 1.00 71.50 179 THR A C 1
ATOM 1417 O O . THR A 1 179 ? 16.554 1.946 -3.915 1.00 71.50 179 THR A O 1
ATOM 1420 N N . GLU A 1 180 ? 18.685 1.256 -3.697 1.00 73.75 180 GLU A N 1
ATOM 1421 C CA . GLU A 1 180 ? 18.593 0.186 -4.689 1.00 73.75 180 GLU A CA 1
ATOM 1422 C C . GLU A 1 180 ? 17.694 -0.930 -4.155 1.00 73.75 180 GLU A C 1
ATOM 1424 O O . GLU A 1 180 ? 17.791 -1.304 -2.986 1.00 73.75 180 GLU A O 1
ATOM 1429 N N . TRP A 1 181 ? 16.860 -1.499 -5.023 1.00 78.00 181 TRP A N 1
ATOM 1430 C CA . TRP A 1 181 ? 15.953 -2.587 -4.657 1.00 78.00 181 TRP A CA 1
ATOM 1431 C C . TRP A 1 181 ? 16.690 -3.765 -4.008 1.00 78.00 181 TRP A C 1
ATOM 1433 O O . TRP A 1 181 ? 16.290 -4.232 -2.945 1.00 78.00 181 TRP A O 1
ATOM 1443 N N . VAL A 1 182 ? 17.821 -4.171 -4.601 1.00 75.94 182 VAL A N 1
ATOM 1444 C CA . VAL A 1 182 ? 18.681 -5.261 -4.109 1.00 75.94 182 VAL A CA 1
ATOM 1445 C C . VAL A 1 182 ? 19.134 -5.000 -2.676 1.00 75.94 182 VAL A C 1
ATOM 1447 O O . VAL A 1 182 ? 19.082 -5.893 -1.842 1.00 75.94 182 VAL A O 1
ATOM 1450 N N . LYS A 1 183 ? 19.510 -3.756 -2.352 1.00 76.62 183 LYS A N 1
ATOM 1451 C CA . LYS A 1 183 ? 19.926 -3.395 -0.992 1.00 76.62 183 LYS A CA 1
ATOM 1452 C C . LYS A 1 183 ? 18.783 -3.522 0.002 1.00 76.62 183 LYS A C 1
ATOM 1454 O O . LYS A 1 183 ? 19.032 -3.959 1.111 1.00 76.62 183 LYS A O 1
ATOM 1459 N N . VAL A 1 184 ? 17.550 -3.185 -0.380 1.00 76.69 184 VAL A N 1
ATOM 1460 C CA . VAL A 1 184 ? 16.396 -3.335 0.522 1.00 76.69 184 VAL A CA 1
ATOM 1461 C C . VAL A 1 184 ? 16.167 -4.797 0.884 1.00 76.69 184 VAL A C 1
ATOM 1463 O O . VAL A 1 184 ? 15.902 -5.095 2.041 1.00 76.69 184 VAL A O 1
ATOM 1466 N N . VAL A 1 185 ? 16.286 -5.690 -0.098 1.00 73.50 185 VAL A N 1
ATOM 1467 C CA . VAL A 1 185 ? 16.035 -7.120 0.097 1.00 73.50 185 VAL A CA 1
ATOM 1468 C C . VAL A 1 185 ? 17.205 -7.801 0.819 1.00 73.50 185 VAL A C 1
ATOM 1470 O O . VAL A 1 185 ? 16.979 -8.545 1.765 1.00 73.50 185 VAL A O 1
ATOM 1473 N N . CYS A 1 186 ? 18.455 -7.470 0.477 1.00 61.75 186 CYS A N 1
ATOM 1474 C CA . CYS A 1 186 ? 19.641 -8.014 1.153 1.00 61.75 186 CYS A CA 1
ATOM 1475 C C . CYS A 1 186 ? 19.874 -7.438 2.565 1.00 61.75 186 CYS A C 1
ATOM 1477 O O . CYS A 1 186 ? 20.391 -8.136 3.431 1.00 61.75 186 CYS A O 1
ATOM 1479 N N . GLU A 1 187 ? 19.503 -6.179 2.840 1.00 56.66 187 GLU A N 1
ATOM 1480 C CA . GLU A 1 187 ? 19.592 -5.593 4.194 1.00 56.66 187 GLU A CA 1
ATOM 1481 C C . GLU A 1 187 ? 18.576 -6.236 5.158 1.00 56.66 187 GLU A C 1
ATOM 1483 O O . GLU A 1 187 ? 18.717 -6.124 6.373 1.00 56.66 187 GLU A O 1
ATOM 1488 N N . GLU A 1 188 ? 17.562 -6.927 4.636 1.00 51.59 188 GLU A N 1
ATOM 1489 C CA . GLU A 1 188 ? 16.555 -7.633 5.429 1.00 51.59 188 GLU A CA 1
ATOM 1490 C C . GLU A 1 188 ? 16.992 -9.050 5.840 1.00 51.59 188 GLU A C 1
ATOM 1492 O O . GLU A 1 188 ? 16.553 -9.538 6.881 1.00 51.59 188 GLU A O 1
ATOM 1497 N N . GLU A 1 189 ? 17.923 -9.671 5.103 1.00 40.03 189 GLU A N 1
ATOM 1498 C CA . GLU A 1 189 ? 18.547 -10.952 5.478 1.00 40.03 189 GLU A CA 1
ATOM 1499 C C . GLU A 1 189 ? 19.506 -10.821 6.673 1.00 40.03 189 GLU A C 1
ATOM 1501 O O . GLU A 1 189 ? 19.750 -11.793 7.388 1.00 40.03 189 GLU A O 1
ATOM 1506 N N . VAL A 1 190 ? 20.029 -9.618 6.937 1.00 35.50 190 VAL A N 1
ATOM 1507 C CA . VAL A 1 190 ? 20.900 -9.350 8.087 1.00 35.50 190 VAL A CA 1
ATOM 1508 C C . VAL A 1 190 ? 20.094 -8.598 9.146 1.00 35.50 190 VAL A C 1
ATOM 1510 O O . VAL A 1 190 ? 19.835 -7.402 8.983 1.00 35.50 190 VAL A O 1
ATOM 1513 N N . PRO A 1 191 ? 19.718 -9.234 10.275 1.00 32.84 191 PRO A N 1
ATOM 1514 C CA . PRO A 1 191 ? 19.081 -8.524 11.370 1.00 32.84 191 PRO A CA 1
ATOM 1515 C C . PRO A 1 191 ? 19.979 -7.357 11.749 1.00 32.84 191 PRO A C 1
ATOM 1517 O O . PRO A 1 191 ? 21.158 -7.553 12.056 1.00 32.84 191 PRO A O 1
ATOM 1520 N N . ARG A 1 192 ? 19.436 -6.135 11.727 1.00 37.59 192 ARG A N 1
ATOM 1521 C CA . ARG A 1 192 ? 20.130 -4.971 12.276 1.00 37.59 192 ARG A CA 1
ATOM 1522 C C . ARG A 1 192 ? 20.521 -5.325 13.704 1.00 37.59 192 ARG A C 1
ATOM 1524 O O . ARG A 1 192 ? 19.667 -5.301 14.590 1.00 37.59 192 ARG A O 1
ATOM 1531 N N . LYS A 1 193 ? 21.794 -5.666 13.924 1.00 37.91 193 LYS A N 1
ATOM 1532 C CA . LYS A 1 193 ? 22.379 -5.777 15.257 1.00 37.91 193 LYS A CA 1
ATOM 1533 C C . LYS A 1 193 ? 22.245 -4.398 15.880 1.00 37.91 193 LYS A C 1
ATOM 1535 O O . LYS A 1 193 ? 23.059 -3.507 15.655 1.00 37.91 193 LYS A O 1
ATOM 1540 N N . ARG A 1 194 ? 21.152 -4.201 16.609 1.00 32.91 194 ARG A N 1
ATOM 1541 C CA . ARG A 1 194 ? 20.953 -3.054 17.474 1.00 32.91 194 ARG A CA 1
ATOM 1542 C C . ARG A 1 194 ? 21.858 -3.314 18.671 1.00 32.91 194 ARG A C 1
ATOM 1544 O O . ARG A 1 194 ? 21.468 -3.991 19.614 1.00 32.91 194 ARG A O 1
ATOM 1551 N N . PHE A 1 195 ? 23.114 -2.902 18.549 1.00 36.84 195 PHE A N 1
ATOM 1552 C CA . PHE A 1 195 ? 24.005 -2.827 19.695 1.00 36.84 195 PHE A CA 1
ATOM 1553 C C . PHE A 1 195 ? 23.489 -1.717 20.611 1.00 36.84 195 PHE A C 1
ATOM 1555 O O . PHE A 1 195 ? 23.364 -0.586 20.151 1.00 36.84 195 PHE A O 1
ATOM 1562 N N . ARG A 1 196 ? 23.185 -2.132 21.848 1.00 34.41 196 ARG A N 1
ATOM 1563 C CA . ARG A 1 196 ? 22.904 -1.370 23.076 1.00 34.41 196 ARG A CA 1
ATOM 1564 C C . ARG A 1 196 ? 21.947 -0.181 22.979 1.00 34.41 196 ARG A C 1
ATOM 1566 O O . ARG A 1 196 ? 22.332 0.888 22.470 1.00 34.41 196 ARG A O 1
#

Nearest PDB structures (foldseek):
  7ewl-assembly1_A  TM=2.480E-01  e=4.410E+00  Homo sapiens

pLDDT: mean 80.05, std 16.9, range [29.38, 94.75]

Foldseek 3Di:
DDDDDDDDPPDDDPPDFDDDVPDTDDDDQWDQDPNAIAGPVRDRAVRLVVLLVVLLVQLVVCLVVLLDPVDDLVVLLCCLVPPRLCSLLPPLLPDDDDPVSLVSSQLSSLVSLCSNVVHDPPPDSVVSCVVSVHDGSVVVSLVVNVVVVVVLVPDDCPDPVVVVVPDDDPDDDPDDDDDDSVCVNVV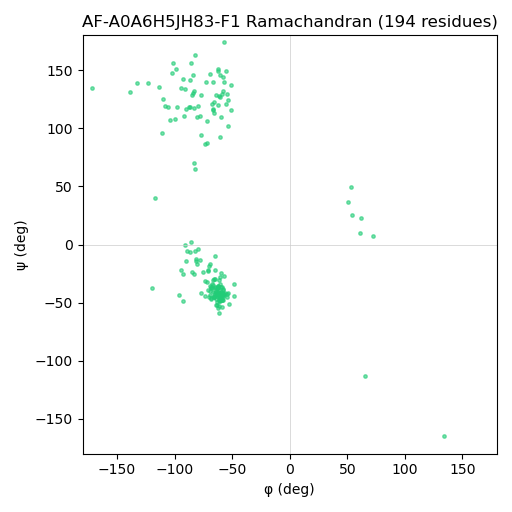VVDPPPPDD

Secondary structure (DSSP, 8-state):
----------PPP----EEETTEEEP--SEEEETTEEEETT--SHHHHHHHHHHHHHHHHHTHHHHH-TTS-HHHHHHHIIIIIHHHHHTTTTT----HHHHHHHHHHHHHHHHHHTT--TTS-HHHHHHHHT---HHHHHHHHHHHHHHHHHTS-TTSHHHHHHH-----PPSS-PPPPHHHHHHHHHS------

Mean predicted aligned error: 10.37 Å